Protein AF-A0A7S1SZE0-F1 (afdb_monomer)

Radius of gyration: 26.18 Å; Cα contacts (8 Å, |Δi|>4): 140; chains: 1; bounding box: 61×60×68 Å

Secondary structure (DSSP, 8-state):
-------------TT-SHHHHHHHHHHHHHHHHHHH-GGGGSPPPTTGGGT-SGGGTT-TT-HHHHHHHHHHHHHHHHHHTT--HHHHHHHHHHHHHHTSPPPPP-TTTTSSSS-------SHHHHTT--TT-----SSTT-EEEEEETTEEEEEESTT--STTTTS------------------------TTEEEEE---

pLDDT: mean 78.01, std 21.56, range [24.5, 97.19]

Organism: NCBI:txid63592

Mean predicted aligned error: 12.25 Å

InterPro domains:
  IPR039994 Histone lysine demethylase/ribosomal histidine hydroxylase NO66-like [PTHR13096] (2-174)

Solvent-accessible surface area (backbone atoms only — not comparable to full-atom values): 13089 Å² total; per-residue (Å²): 144,91,82,88,86,90,84,84,88,86,84,77,75,74,90,67,49,72,63,55,52,45,64,63,26,50,64,55,4,42,54,52,29,46,72,74,37,69,73,73,69,52,82,76,69,91,63,46,74,82,53,47,56,82,93,36,68,81,60,87,81,51,69,67,45,57,53,49,52,51,52,49,54,53,54,51,55,57,25,63,76,42,52,52,59,68,64,42,50,42,54,55,48,48,56,53,35,65,45,31,62,36,71,77,80,78,84,60,76,47,76,88,42,99,49,94,56,74,81,67,72,63,70,77,33,55,74,70,58,52,97,83,57,87,84,74,76,92,49,88,86,46,57,47,80,38,78,54,93,69,27,48,31,39,37,33,18,76,69,33,57,70,78,56,46,82,67,62,82,78,78,82,63,93,78,74,86,72,89,73,97,70,98,68,96,73,79,82,78,74,68,81,40,65,47,78,39,80,61,90,125

Nearest PDB structures (foldseek):
  4ccj-assembly1_D  TM=7.764E-01  e=1.918E-09  Homo sapiens
  4cck-assembly1_B  TM=7.141E-01  e=1.701E-09  Homo sapiens
  4ccj-assembly1_C  TM=7.491E-01  e=1.918E-09  Homo sapiens
  4cco-assembly1_B-2  TM=7.257E-01  e=2.751E-09  Homo sapiens
  4e4h-assembly1_C  TM=7.284E-01  e=2.439E-09  Homo sapiens

Foldseek 3Di:
DDDDDDDDDDDDCPCPDPVSLVVLFQVVLLVVLVVPPCLSVDDDDPCCVVQDDPVNPPVPPDVVNVVSVVSVVVSVVSSVVSGPNVQSVLVVLLVVFLQDAADDQDDPPVVPPVDPDGQDDDPVNVVVDDPPDDDDDPDPSQWDWHDDPQKTKIFGNNPHDPVSNPPPPPPPPVPDPPDDDDDDDDDDDDDPGMDIDGDPD

Sequence (201 aa):
PDTHSLHITLSTNQFNTWADLLEVALPRALDLAASDCCELRTAPPRDHFDYMGVVHSDAKDDPRRDAFHLRVVELCGLVMEYLPMDAVADQMAKRVISQRLPPPPLKGAASGSSSKTLPRSGTAAAEAVTDRSRVKLAYPSCARLCIEEENAVVYHMMDNPRLMHMEGEGDTSDDDADVDEAEGKGEAGESKGKIAFSLDV

Structure (mmCIF, N/CA/C/O backbone):
data_AF-A0A7S1SZE0-F1
#
_entry.id   AF-A0A7S1SZE0-F1
#
loop_
_atom_site.group_PDB
_atom_site.id
_atom_site.type_symbol
_atom_site.label_atom_id
_atom_site.label_alt_id
_atom_site.label_comp_id
_atom_site.label_asym_id
_atom_site.label_entity_id
_atom_site.label_seq_id
_atom_site.pdbx_PDB_ins_code
_atom_site.Cartn_x
_atom_site.Cartn_y
_atom_site.Cartn_z
_atom_site.occupancy
_atom_site.B_iso_or_equiv
_atom_site.auth_seq_id
_atom_site.auth_comp_id
_atom_site.auth_asym_id
_atom_site.auth_atom_id
_atom_site.pdbx_PDB_model_num
ATOM 1 N N . PRO A 1 1 ? 14.582 33.235 37.118 1.00 61.94 1 PRO A N 1
ATOM 2 C CA . PRO A 1 1 ? 15.051 31.845 36.934 1.00 61.94 1 PRO A CA 1
ATOM 3 C C . PRO A 1 1 ? 14.372 30.946 37.973 1.00 61.94 1 PRO A C 1
ATOM 5 O O . PRO A 1 1 ? 14.854 30.893 39.090 1.00 61.94 1 PRO A O 1
ATOM 8 N N . ASP A 1 2 ? 13.195 30.404 37.631 1.00 67.75 2 ASP A N 1
ATOM 9 C CA . ASP A 1 2 ? 12.473 29.340 38.366 1.00 67.75 2 ASP A CA 1
ATOM 10 C C . ASP A 1 2 ? 11.147 29.048 37.641 1.00 67.75 2 ASP A C 1
ATOM 12 O O . ASP A 1 2 ? 10.049 29.358 38.103 1.00 67.75 2 ASP A O 1
ATOM 16 N N . THR A 1 3 ? 11.214 28.542 36.409 1.00 75.12 3 THR A N 1
ATOM 17 C CA . THR A 1 3 ? 10.004 28.092 35.7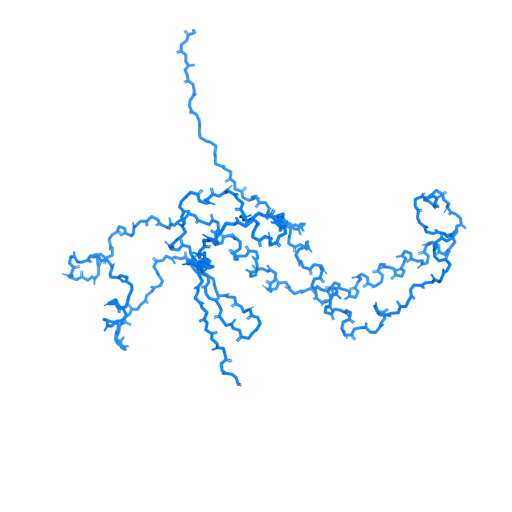04 1.00 75.12 3 THR A CA 1
ATOM 18 C C . THR A 1 3 ? 10.311 26.812 34.953 1.00 75.12 3 THR A C 1
ATOM 20 O O . THR A 1 3 ? 11.148 26.798 34.053 1.00 75.12 3 THR A O 1
ATOM 23 N N . HIS A 1 4 ? 9.637 25.735 35.346 1.00 86.00 4 HIS A N 1
ATOM 24 C CA . HIS A 1 4 ? 9.689 24.451 34.659 1.00 86.00 4 HIS A CA 1
ATOM 25 C C . HIS A 1 4 ? 8.493 24.333 33.714 1.00 86.00 4 HIS A C 1
ATOM 27 O O . HIS A 1 4 ? 7.395 24.793 34.027 1.00 86.00 4 HIS A O 1
ATOM 33 N N . SER A 1 5 ? 8.712 23.714 32.556 1.00 90.94 5 SER A N 1
ATOM 34 C CA . SER A 1 5 ? 7.668 23.393 31.585 1.00 90.94 5 SER A CA 1
ATOM 35 C C . SER A 1 5 ? 7.527 21.877 31.489 1.00 90.94 5 SER A C 1
ATOM 37 O O . SER A 1 5 ? 8.525 21.172 31.349 1.00 90.94 5 SER A O 1
ATOM 39 N N . LEU A 1 6 ? 6.289 21.392 31.567 1.00 94.31 6 LEU A N 1
ATOM 40 C CA . LEU A 1 6 ? 5.913 20.006 31.310 1.00 94.31 6 LEU A CA 1
ATOM 41 C C . LEU A 1 6 ? 4.947 20.001 30.125 1.00 94.31 6 LEU A C 1
ATOM 43 O O . LEU A 1 6 ? 3.903 20.649 30.179 1.00 94.31 6 LEU A O 1
ATOM 47 N N . HIS A 1 7 ? 5.292 19.273 29.068 1.00 94.12 7 HIS A N 1
ATOM 48 C CA . HIS A 1 7 ? 4.449 19.097 27.891 1.00 94.12 7 HIS A CA 1
ATOM 49 C C . HIS A 1 7 ? 4.332 17.613 27.545 1.00 94.12 7 HIS A C 1
ATOM 51 O O . HIS A 1 7 ? 5.222 16.820 27.844 1.00 94.12 7 HIS A O 1
ATOM 57 N N . ILE A 1 8 ? 3.211 17.251 26.924 1.00 95.12 8 ILE A N 1
ATOM 58 C CA . ILE A 1 8 ? 2.950 15.917 26.385 1.00 95.12 8 ILE A CA 1
ATOM 59 C C . ILE A 1 8 ? 2.754 16.089 24.883 1.00 95.12 8 ILE A C 1
ATOM 61 O O . ILE A 1 8 ? 1.909 16.879 24.461 1.00 95.12 8 ILE A O 1
ATOM 65 N N . THR A 1 9 ? 3.522 15.348 24.089 1.00 93.62 9 THR A N 1
ATOM 66 C CA . THR A 1 9 ? 3.367 15.313 22.633 1.00 93.62 9 THR A CA 1
ATOM 67 C C . THR A 1 9 ? 2.535 14.101 22.256 1.00 93.62 9 THR A C 1
ATOM 69 O O . THR A 1 9 ? 2.869 12.977 22.619 1.00 93.62 9 THR A O 1
ATOM 72 N N . LEU A 1 10 ? 1.454 14.335 21.518 1.00 92.12 10 LEU A N 1
ATOM 73 C CA . LEU A 1 10 ? 0.635 13.283 20.930 1.00 92.12 10 LEU A CA 1
ATOM 74 C C . LEU A 1 10 ? 0.920 13.244 19.431 1.00 92.12 10 LEU A C 1
ATOM 76 O O . LEU A 1 10 ? 0.638 14.209 18.722 1.00 92.12 10 LEU A O 1
ATOM 80 N N . SER A 1 11 ? 1.491 12.142 18.960 1.00 89.81 11 SER A N 1
ATOM 81 C CA . SER A 1 11 ? 1.746 11.881 17.545 1.00 89.81 11 SER A CA 1
ATOM 82 C C . SER A 1 11 ? 0.721 10.891 16.988 1.00 89.81 11 SER A C 1
ATOM 84 O O . SER A 1 11 ? 0.179 10.044 17.698 1.00 89.81 11 SER A O 1
ATOM 86 N N . THR A 1 12 ? 0.414 11.019 15.700 1.00 91.06 12 THR A N 1
ATOM 87 C CA . THR A 1 12 ? -0.503 10.128 14.982 1.00 91.06 12 THR A CA 1
ATOM 88 C C . THR A 1 12 ? -0.129 10.081 13.501 1.00 91.06 12 THR A C 1
ATOM 90 O O . THR A 1 12 ? 0.751 10.823 13.065 1.00 91.06 12 THR A O 1
ATOM 93 N N . ASN A 1 13 ? -0.811 9.228 12.733 1.00 88.62 13 ASN A N 1
ATOM 94 C CA . ASN A 1 13 ? -0.649 9.091 11.285 1.00 88.62 13 ASN A CA 1
ATOM 95 C C . ASN A 1 13 ? 0.754 8.638 10.834 1.00 88.62 13 ASN A C 1
ATOM 97 O O . ASN A 1 13 ? 1.224 9.025 9.765 1.00 88.62 13 ASN A O 1
ATOM 101 N N . GLN A 1 14 ? 1.429 7.831 11.655 1.00 87.06 14 GLN A N 1
ATOM 102 C CA . GLN A 1 14 ? 2.677 7.175 11.268 1.00 87.06 14 GLN A CA 1
ATOM 103 C C . GLN A 1 14 ? 2.383 6.086 10.223 1.00 87.06 14 GLN A C 1
ATOM 105 O O . GLN A 1 14 ? 1.417 5.346 10.396 1.00 87.06 14 GLN A O 1
ATOM 110 N N . PHE A 1 15 ? 3.199 6.001 9.164 1.00 87.44 15 PHE A N 1
ATOM 111 C CA . PHE A 1 15 ? 3.064 5.011 8.078 1.00 87.44 15 PHE A CA 1
ATOM 112 C C . PHE A 1 15 ? 1.651 4.942 7.465 1.00 87.44 15 PHE A C 1
ATOM 114 O O . PHE A 1 15 ? 1.113 3.867 7.213 1.00 87.44 15 PHE A O 1
ATOM 121 N N . ASN A 1 16 ? 1.011 6.103 7.289 1.00 92.00 16 ASN A N 1
ATOM 122 C CA . ASN A 1 16 ? -0.327 6.218 6.707 1.00 92.00 16 ASN A CA 1
ATOM 123 C C . ASN A 1 16 ? -0.366 7.315 5.632 1.00 92.00 16 ASN A C 1
ATOM 125 O O . ASN A 1 16 ? -1.099 8.305 5.731 1.00 92.00 16 ASN A O 1
ATOM 129 N N . THR A 1 17 ? 0.499 7.168 4.633 1.00 95.25 17 THR A N 1
ATOM 130 C CA . THR A 1 17 ? 0.587 8.012 3.439 1.00 95.25 17 THR A CA 1
ATOM 131 C C . THR A 1 17 ? 0.100 7.261 2.197 1.00 95.25 17 THR A C 1
ATOM 133 O O . THR A 1 17 ? -0.068 6.043 2.203 1.00 95.25 17 THR A O 1
ATOM 136 N N . TRP A 1 18 ? -0.100 7.984 1.091 1.00 95.62 18 TRP A N 1
ATOM 137 C CA . TRP A 1 18 ? -0.377 7.359 -0.208 1.00 95.62 18 TRP A CA 1
ATOM 138 C C . TRP A 1 18 ? 0.753 6.435 -0.673 1.00 95.62 18 TRP A C 1
ATOM 140 O O . TRP A 1 18 ? 0.476 5.450 -1.347 1.00 95.62 18 TRP A O 1
ATOM 150 N N . ALA A 1 19 ? 2.003 6.742 -0.311 1.00 96.06 19 ALA A N 1
ATOM 151 C CA . ALA A 1 19 ? 3.142 5.894 -0.637 1.00 96.06 19 ALA A CA 1
ATOM 152 C C . ALA A 1 19 ? 3.058 4.558 0.110 1.00 96.06 19 ALA A C 1
ATOM 154 O O . ALA A 1 19 ? 3.138 3.528 -0.544 1.00 96.06 19 ALA A O 1
ATOM 155 N N . ASP A 1 20 ? 2.778 4.577 1.421 1.00 94.12 20 ASP A N 1
ATOM 156 C CA . ASP A 1 20 ? 2.611 3.350 2.224 1.00 94.12 20 ASP A CA 1
ATOM 157 C C . ASP A 1 20 ? 1.489 2.463 1.655 1.00 94.12 20 ASP A C 1
ATOM 159 O O . ASP A 1 20 ? 1.611 1.244 1.569 1.00 94.12 20 ASP A O 1
ATOM 163 N N . LEU A 1 21 ? 0.388 3.082 1.215 1.00 94.94 21 LEU A N 1
ATOM 164 C CA . LEU A 1 21 ? -0.724 2.359 0.602 1.00 94.94 21 LEU A CA 1
ATOM 165 C C . LEU A 1 21 ? -0.312 1.711 -0.729 1.00 94.94 21 LEU A C 1
ATOM 167 O O . LEU A 1 21 ? -0.605 0.538 -0.966 1.00 94.94 21 LEU A O 1
ATOM 171 N N . LEU A 1 22 ? 0.350 2.466 -1.609 1.00 96.06 22 LEU A N 1
ATOM 172 C CA . LEU A 1 22 ? 0.780 1.966 -2.917 1.00 96.06 22 LEU A CA 1
ATOM 173 C C . LEU A 1 22 ? 1.902 0.930 -2.806 1.00 96.06 22 LEU A C 1
ATOM 175 O O . LEU A 1 22 ? 1.953 0.021 -3.628 1.00 96.06 22 LEU A O 1
ATOM 179 N N . GLU A 1 23 ? 2.755 1.022 -1.790 1.00 95.75 23 GLU A N 1
ATOM 180 C CA . GLU A 1 23 ? 3.804 0.041 -1.503 1.00 95.75 23 GLU A CA 1
ATOM 181 C C . GLU A 1 23 ? 3.216 -1.347 -1.219 1.00 95.75 23 GLU A C 1
ATOM 183 O O . GLU A 1 23 ? 3.736 -2.347 -1.708 1.00 95.75 23 GLU A O 1
ATOM 188 N N . VAL A 1 24 ? 2.070 -1.411 -0.532 1.00 94.25 24 VAL A N 1
ATOM 189 C CA . VAL A 1 24 ? 1.326 -2.665 -0.326 1.00 94.25 24 VAL A CA 1
ATOM 190 C C . VAL A 1 24 ? 0.569 -3.089 -1.592 1.00 94.25 24 VAL A C 1
ATOM 192 O O . VAL A 1 24 ? 0.459 -4.278 -1.891 1.00 94.25 24 VAL A O 1
ATOM 195 N N . ALA A 1 25 ? 0.032 -2.133 -2.354 1.00 96.31 25 ALA A N 1
ATOM 196 C CA . ALA A 1 25 ? -0.832 -2.426 -3.496 1.00 96.31 25 ALA A CA 1
ATOM 197 C C . ALA A 1 25 ? -0.080 -2.910 -4.745 1.00 96.31 25 ALA A C 1
ATOM 199 O O . ALA A 1 25 ? -0.543 -3.830 -5.421 1.00 96.31 25 ALA A O 1
ATOM 200 N N . LEU A 1 26 ? 1.057 -2.287 -5.070 1.00 96.69 26 LEU A N 1
ATOM 201 C CA . LEU A 1 26 ? 1.762 -2.482 -6.340 1.00 96.69 26 LEU A CA 1
ATOM 202 C C . LEU A 1 26 ? 2.294 -3.909 -6.548 1.00 96.69 26 LEU A C 1
ATOM 204 O O . LEU A 1 26 ? 2.077 -4.433 -7.642 1.00 96.69 26 LEU A O 1
ATOM 208 N N . PRO A 1 27 ? 2.927 -4.577 -5.560 1.00 95.50 27 PRO A N 1
ATOM 209 C CA . PRO A 1 27 ? 3.389 -5.953 -5.741 1.00 95.50 27 PRO A CA 1
ATOM 210 C C . PRO A 1 27 ? 2.229 -6.895 -6.060 1.00 95.50 27 PRO A C 1
ATOM 212 O O . PRO A 1 27 ? 2.290 -7.670 -7.011 1.00 95.50 27 PRO A O 1
ATOM 215 N N . ARG A 1 28 ? 1.114 -6.758 -5.328 1.00 94.62 28 ARG A N 1
ATOM 216 C CA . ARG A 1 28 ? -0.058 -7.604 -5.553 1.00 94.62 28 ARG A CA 1
ATOM 217 C C . ARG A 1 28 ? -0.731 -7.316 -6.893 1.00 94.62 28 ARG A C 1
ATOM 219 O O . ARG A 1 28 ? -1.165 -8.249 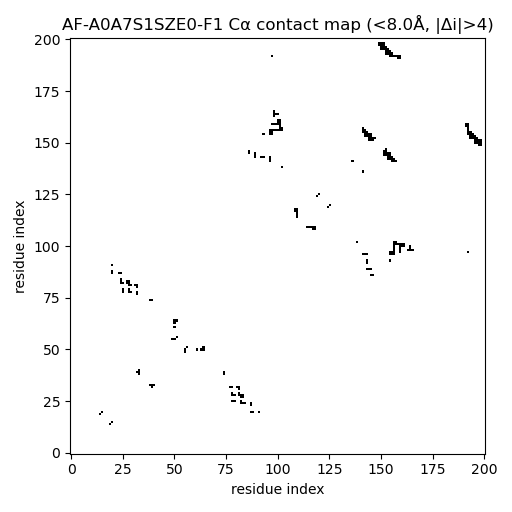-7.562 1.00 94.62 28 ARG A O 1
ATOM 226 N N . ALA A 1 29 ? -0.818 -6.048 -7.285 1.00 97.00 29 ALA A N 1
ATOM 227 C CA . ALA A 1 29 ? -1.346 -5.663 -8.589 1.00 97.00 29 ALA A CA 1
ATOM 228 C C . ALA A 1 29 ? -0.493 -6.229 -9.731 1.00 97.00 29 ALA A C 1
ATOM 230 O O . ALA A 1 29 ? -1.043 -6.689 -10.727 1.00 97.00 29 ALA A O 1
ATOM 231 N N . LEU A 1 30 ? 0.835 -6.248 -9.572 1.00 97.12 30 LEU A N 1
ATOM 232 C CA . LEU A 1 30 ? 1.745 -6.839 -10.548 1.00 97.12 30 LEU A CA 1
ATOM 233 C C . LEU A 1 30 ? 1.514 -8.347 -10.693 1.00 97.12 30 LEU A C 1
ATOM 235 O O . LEU A 1 30 ? 1.436 -8.821 -11.822 1.00 97.12 30 LEU A O 1
ATOM 239 N N . ASP A 1 31 ? 1.349 -9.081 -9.589 1.00 95.50 31 ASP A N 1
ATOM 240 C CA . ASP A 1 31 ? 1.055 -10.522 -9.628 1.00 95.50 31 ASP A CA 1
ATOM 241 C C . ASP A 1 31 ? -0.254 -10.822 -10.372 1.00 95.50 31 ASP A C 1
ATOM 243 O O . ASP A 1 31 ? -0.296 -11.706 -11.230 1.00 95.50 31 ASP A O 1
ATOM 247 N N . LEU A 1 32 ? -1.315 -10.068 -10.063 1.00 95.31 32 LEU A N 1
ATOM 248 C CA . LEU A 1 32 ? -2.628 -10.204 -10.704 1.00 95.31 32 LEU A CA 1
ATOM 249 C C . LEU A 1 32 ? -2.566 -9.836 -12.193 1.00 95.31 32 LEU A C 1
ATOM 251 O O . LEU A 1 32 ? -3.045 -10.569 -13.054 1.00 95.31 32 LEU A O 1
ATOM 255 N N . ALA A 1 33 ? -1.914 -8.725 -12.527 1.00 96.50 33 ALA A N 1
ATOM 256 C CA . ALA A 1 33 ? -1.759 -8.319 -13.915 1.00 96.50 33 ALA A CA 1
ATOM 257 C C . ALA A 1 33 ? -0.906 -9.335 -14.693 1.00 96.50 33 ALA A C 1
ATOM 259 O O . ALA A 1 33 ? -1.201 -9.640 -15.846 1.00 96.50 33 ALA A O 1
ATOM 260 N N . ALA A 1 34 ? 0.132 -9.904 -14.078 1.00 96.00 34 ALA A N 1
ATOM 261 C CA . ALA A 1 34 ? 0.987 -10.900 -14.709 1.00 96.00 34 ALA A CA 1
ATOM 262 C C . ALA A 1 34 ? 0.307 -12.265 -14.881 1.00 96.00 34 ALA A C 1
ATOM 264 O O . ALA A 1 34 ? 0.724 -13.006 -15.775 1.00 96.00 34 ALA A O 1
ATOM 265 N N . SER A 1 35 ? -0.719 -12.621 -14.093 1.00 95.62 35 SER A N 1
ATOM 266 C CA . SER A 1 35 ? -1.524 -13.829 -14.336 1.00 95.62 35 SER A CA 1
ATOM 267 C C . SER A 1 35 ? -2.439 -13.666 -15.548 1.00 95.62 35 SER A C 1
ATOM 269 O O . SER A 1 35 ? -2.557 -14.589 -16.362 1.00 95.62 35 SER A O 1
ATOM 271 N N . ASP A 1 36 ? -2.982 -12.468 -15.744 1.00 94.62 36 ASP A N 1
ATOM 272 C CA . ASP A 1 36 ? -4.062 -12.239 -16.705 1.00 94.62 36 ASP A CA 1
ATOM 273 C C . ASP A 1 36 ? -3.544 -11.682 -18.045 1.00 94.62 36 ASP A C 1
ATOM 275 O O . ASP A 1 36 ? -3.960 -12.123 -19.120 1.00 94.62 36 ASP A O 1
ATOM 279 N N . CYS A 1 37 ? -2.551 -10.791 -18.013 1.00 94.25 37 CYS A N 1
ATOM 280 C CA . CYS A 1 37 ? -1.986 -10.132 -19.190 1.00 94.25 37 CYS A CA 1
ATOM 281 C C . CYS A 1 37 ? -0.712 -10.837 -19.678 1.00 94.25 37 CYS A C 1
ATOM 283 O O . CYS A 1 37 ? 0.351 -10.776 -19.057 1.00 94.25 37 CYS A O 1
ATOM 285 N N . CYS A 1 38 ? -0.774 -11.455 -20.862 1.00 93.81 38 CYS A N 1
ATOM 286 C CA . CYS A 1 38 ? 0.382 -12.134 -21.456 1.00 93.81 38 CYS A CA 1
ATOM 287 C C . CYS A 1 38 ? 1.558 -11.194 -21.774 1.00 93.81 38 CYS A C 1
ATOM 289 O O . CYS A 1 38 ? 2.702 -11.643 -21.749 1.00 93.81 38 CYS A O 1
ATOM 291 N N . GLU A 1 39 ? 1.298 -9.908 -22.030 1.00 93.25 39 GLU A N 1
ATOM 292 C CA . GLU A 1 39 ? 2.331 -8.912 -22.334 1.00 93.25 39 GLU A CA 1
ATOM 293 C C . GLU A 1 39 ? 3.355 -8.757 -21.203 1.00 93.25 39 GLU A C 1
ATOM 295 O O . GLU A 1 39 ? 4.552 -8.666 -21.478 1.00 93.25 39 GLU A O 1
ATOM 300 N N . LEU A 1 40 ? 2.912 -8.820 -19.943 1.00 94.75 40 LEU A N 1
ATOM 301 C CA . LEU A 1 40 ? 3.780 -8.736 -18.761 1.00 94.75 40 LEU A CA 1
ATOM 302 C C . LEU A 1 40 ? 4.679 -9.970 -18.586 1.00 94.75 40 LEU A C 1
ATOM 304 O O . LEU A 1 40 ? 5.662 -9.916 -17.855 1.00 94.75 40 LEU A O 1
ATOM 308 N N . ARG A 1 41 ? 4.379 -11.075 -19.281 1.00 94.75 41 ARG A N 1
ATOM 309 C CA . ARG A 1 41 ? 5.194 -12.303 -19.285 1.00 94.75 41 ARG A CA 1
ATOM 310 C C . ARG A 1 41 ? 6.159 -12.381 -20.469 1.00 94.75 41 ARG A C 1
ATOM 312 O O . ARG A 1 41 ? 6.862 -13.380 -20.626 1.00 94.75 41 ARG A O 1
ATOM 319 N N . THR A 1 42 ? 6.176 -11.369 -21.336 1.00 94.88 42 THR A N 1
ATOM 320 C CA . THR A 1 42 ? 7.112 -11.320 -22.462 1.00 94.88 42 THR A CA 1
ATOM 321 C C . THR A 1 42 ? 8.505 -10.905 -21.996 1.00 94.88 42 THR A C 1
ATOM 323 O O . THR A 1 42 ? 8.662 -10.126 -21.059 1.00 94.88 42 THR A O 1
ATOM 326 N N . ALA A 1 43 ? 9.538 -11.448 -22.641 1.00 95.38 43 ALA A N 1
ATOM 327 C CA . ALA A 1 43 ? 10.912 -11.093 -22.311 1.00 95.38 43 ALA A CA 1
ATOM 328 C C . ALA A 1 43 ? 11.236 -9.664 -22.789 1.00 95.38 43 ALA A C 1
ATOM 330 O O . ALA A 1 43 ? 10.831 -9.292 -23.896 1.00 95.38 43 ALA A O 1
ATOM 331 N N . PRO A 1 44 ? 12.021 -8.887 -22.021 1.00 95.81 44 PRO A N 1
ATOM 332 C CA . PRO A 1 44 ? 12.560 -7.623 -22.508 1.00 95.81 44 PRO A CA 1
ATOM 333 C C . PRO A 1 44 ? 13.524 -7.849 -23.694 1.00 95.81 44 PRO A C 1
ATOM 335 O O . PRO A 1 44 ? 13.996 -8.975 -23.909 1.00 95.81 44 PRO A O 1
ATOM 338 N N . PRO A 1 45 ? 13.861 -6.796 -24.465 1.00 95.88 45 PRO A N 1
ATOM 339 C CA . PRO A 1 45 ? 14.862 -6.879 -25.529 1.00 95.88 45 PRO A CA 1
ATOM 340 C C . PRO A 1 45 ? 16.185 -7.460 -25.022 1.00 95.88 45 PRO A C 1
ATOM 342 O O . PRO A 1 45 ? 16.647 -7.124 -23.935 1.00 95.88 45 PRO A O 1
ATOM 345 N N . ARG A 1 46 ? 16.818 -8.349 -25.790 1.00 96.31 46 ARG A N 1
ATOM 346 C CA . ARG A 1 46 ? 18.019 -9.074 -25.327 1.00 96.31 46 ARG A CA 1
ATOM 347 C C . ARG A 1 46 ? 19.234 -8.168 -25.129 1.00 96.31 46 ARG A C 1
ATOM 349 O O . ARG A 1 46 ? 20.072 -8.462 -24.288 1.00 96.31 46 ARG A O 1
ATOM 356 N N . ASP A 1 47 ? 19.305 -7.092 -25.898 1.00 96.06 47 ASP A N 1
ATOM 357 C CA . ASP A 1 47 ? 20.370 -6.092 -25.909 1.00 96.06 47 ASP A CA 1
ATOM 358 C C . ASP A 1 47 ? 20.080 -4.909 -24.974 1.00 96.06 47 ASP A C 1
ATOM 360 O O . ASP A 1 47 ? 20.789 -3.910 -25.021 1.00 96.06 47 ASP A O 1
ATOM 364 N N . HIS A 1 48 ? 19.057 -4.986 -24.108 1.00 95.25 48 HIS A N 1
ATOM 365 C CA . HIS A 1 48 ? 18.689 -3.850 -23.255 1.00 95.25 48 HIS A CA 1
ATOM 366 C C . HIS A 1 48 ? 19.822 -3.383 -22.334 1.00 95.25 48 HIS A C 1
ATOM 368 O O . HIS A 1 48 ? 19.877 -2.205 -22.001 1.00 95.25 48 HIS A O 1
ATOM 374 N N . PHE A 1 49 ? 20.767 -4.254 -21.978 1.00 95.19 49 PHE A N 1
ATOM 375 C CA . PHE A 1 49 ? 21.954 -3.877 -21.206 1.00 95.19 49 PHE A CA 1
ATOM 376 C C . PHE A 1 49 ? 22.943 -2.979 -21.966 1.00 95.19 49 PHE A C 1
ATOM 378 O O . PHE A 1 49 ? 23.746 -2.313 -21.323 1.00 95.19 49 PHE A O 1
ATOM 385 N N . ASP A 1 50 ? 22.872 -2.918 -23.299 1.00 94.88 50 ASP A N 1
ATOM 386 C CA . ASP A 1 50 ? 23.768 -2.093 -24.121 1.00 94.88 50 ASP A CA 1
ATOM 387 C C . ASP A 1 50 ? 23.339 -0.614 -24.159 1.00 94.88 50 ASP A C 1
ATOM 389 O O . ASP A 1 50 ? 24.091 0.242 -24.629 1.00 94.88 50 ASP A O 1
ATOM 393 N N . TYR A 1 51 ? 22.112 -0.310 -23.717 1.00 93.94 51 TYR A N 1
ATOM 394 C CA . TYR A 1 51 ? 21.534 1.041 -23.754 1.00 93.94 51 TYR A CA 1
ATOM 395 C C . TYR A 1 51 ? 20.731 1.429 -22.495 1.00 93.94 51 TYR A C 1
ATOM 397 O O . TYR A 1 51 ? 20.303 2.578 -22.360 1.00 93.94 51 TYR A O 1
ATOM 405 N N . MET A 1 52 ? 20.531 0.508 -21.548 1.00 94.31 52 MET A N 1
ATOM 406 C CA . MET A 1 52 ? 19.921 0.758 -20.238 1.00 94.31 52 MET A CA 1
ATOM 407 C C . MET A 1 52 ? 20.942 0.576 -19.114 1.00 94.31 52 MET A C 1
ATOM 409 O O . MET A 1 52 ? 21.859 -0.230 -19.202 1.00 94.31 52 MET A O 1
ATOM 413 N N . GLY A 1 53 ? 20.741 1.298 -18.011 1.00 93.69 53 GLY A N 1
ATOM 414 C CA . GLY A 1 53 ? 21.613 1.263 -16.835 1.00 93.69 53 GLY A CA 1
ATOM 415 C C . GLY A 1 53 ? 22.271 2.613 -16.564 1.00 93.69 53 GLY A C 1
ATOM 416 O O . GLY A 1 53 ? 22.252 3.508 -17.408 1.00 93.69 53 GLY A O 1
ATOM 417 N N . VAL A 1 54 ? 22.844 2.769 -15.366 1.00 94.12 54 VAL A N 1
ATOM 418 C CA . VAL A 1 54 ? 23.438 4.045 -14.916 1.00 94.12 54 VAL A CA 1
ATOM 419 C C . VAL A 1 54 ? 24.583 4.487 -15.833 1.00 94.12 54 VAL A C 1
ATOM 421 O O . VAL A 1 54 ? 24.716 5.671 -16.107 1.00 94.12 54 VAL A O 1
ATOM 424 N N . VAL A 1 55 ? 25.350 3.545 -16.392 1.00 93.62 55 VAL A N 1
ATOM 425 C CA . VAL A 1 55 ? 26.437 3.828 -17.354 1.00 93.62 55 VAL A CA 1
ATOM 426 C C . VAL A 1 55 ? 25.930 4.528 -18.624 1.00 93.62 55 VAL A C 1
ATOM 428 O O . VAL A 1 55 ? 26.661 5.304 -19.233 1.00 93.62 55 VAL A O 1
ATOM 431 N N . HIS A 1 56 ? 24.669 4.300 -18.998 1.00 90.69 56 HIS A N 1
ATOM 432 C CA . HIS A 1 56 ? 24.032 4.866 -20.187 1.00 90.69 56 HIS A CA 1
ATOM 433 C C . HIS A 1 56 ? 23.061 6.015 -19.850 1.00 90.69 56 HIS A C 1
ATOM 435 O O . HIS A 1 56 ? 22.291 6.432 -20.714 1.00 90.69 56 HIS A O 1
ATOM 441 N N . SER A 1 57 ? 23.061 6.548 -18.615 1.00 88.25 57 SER A N 1
ATOM 442 C CA . SER A 1 57 ? 22.097 7.584 -18.195 1.00 88.25 57 SER A CA 1
ATOM 443 C C . SER A 1 57 ? 22.201 8.873 -19.006 1.00 88.25 57 SER A C 1
ATOM 445 O O . SER A 1 57 ? 21.182 9.512 -19.265 1.00 88.25 57 SER A O 1
ATOM 447 N N . ASP A 1 58 ? 23.418 9.219 -19.424 1.00 86.75 58 ASP A N 1
ATOM 448 C CA . ASP A 1 58 ? 23.735 10.476 -20.105 1.00 86.75 58 ASP A CA 1
ATOM 449 C C . ASP A 1 58 ? 23.753 10.331 -21.635 1.00 86.75 58 ASP A C 1
ATOM 451 O O . ASP A 1 58 ? 23.971 11.310 -22.353 1.00 86.75 58 ASP A O 1
ATOM 455 N N . ALA A 1 59 ? 23.510 9.119 -22.148 1.00 79.69 59 ALA A N 1
ATOM 456 C CA . ALA A 1 59 ? 23.402 8.848 -23.575 1.00 79.69 59 ALA A CA 1
ATOM 457 C C . ALA A 1 59 ? 22.068 9.405 -24.103 1.00 79.69 59 ALA A C 1
ATOM 459 O O . ALA A 1 59 ? 21.049 8.720 -24.120 1.00 79.69 59 ALA A O 1
ATOM 460 N N . LYS A 1 60 ? 22.077 10.683 -24.500 1.00 71.19 60 LYS A N 1
ATOM 461 C CA . LYS A 1 60 ? 20.886 11.434 -24.942 1.00 71.19 60 LYS A CA 1
ATOM 462 C C . LYS A 1 60 ? 20.369 11.059 -26.335 1.00 71.19 60 LYS A C 1
ATOM 464 O O . LYS A 1 60 ? 19.301 11.527 -26.710 1.00 71.19 60 LYS A O 1
ATOM 469 N N . ASP A 1 61 ? 21.099 10.223 -27.072 1.00 78.31 61 ASP A N 1
ATOM 470 C CA . ASP A 1 61 ? 20.880 10.025 -28.510 1.00 78.31 61 ASP A CA 1
ATOM 471 C C . ASP A 1 61 ? 20.503 8.580 -28.900 1.00 78.31 61 ASP A C 1
ATOM 473 O O . ASP A 1 61 ? 20.483 8.265 -30.090 1.00 78.31 61 ASP A O 1
ATOM 477 N N . ASP A 1 62 ? 20.208 7.682 -27.945 1.00 87.81 62 ASP A N 1
ATOM 478 C CA . ASP A 1 62 ? 19.771 6.312 -28.272 1.00 87.81 62 ASP A CA 1
ATOM 479 C C . ASP A 1 62 ? 18.231 6.184 -28.273 1.00 87.81 62 ASP A C 1
ATOM 481 O O . ASP A 1 62 ? 17.622 6.095 -27.201 1.00 87.81 62 ASP A O 1
ATOM 485 N N . PRO A 1 63 ? 17.572 6.098 -29.447 1.00 92.12 63 PRO A N 1
ATOM 486 C CA . PRO A 1 63 ? 16.115 5.977 -29.527 1.00 92.12 63 PRO A CA 1
ATOM 487 C C . PRO A 1 63 ? 15.578 4.675 -28.907 1.00 92.12 63 PRO A C 1
ATOM 489 O O . PRO A 1 63 ? 14.400 4.608 -28.549 1.00 92.12 63 PRO A O 1
ATOM 492 N N . ARG A 1 64 ? 16.413 3.634 -28.746 1.00 94.19 64 ARG A N 1
ATOM 493 C CA . ARG A 1 64 ? 16.013 2.382 -28.079 1.00 94.19 64 ARG A CA 1
ATOM 494 C C . ARG A 1 64 ? 15.733 2.607 -26.598 1.00 94.19 64 ARG A C 1
ATOM 496 O O . ARG A 1 64 ? 14.865 1.939 -26.037 1.00 94.19 64 ARG A O 1
ATOM 503 N N . ARG A 1 65 ? 16.429 3.561 -25.971 1.00 93.81 65 ARG A N 1
ATOM 504 C CA . ARG A 1 65 ? 16.233 3.913 -24.563 1.00 93.81 65 ARG A CA 1
ATOM 505 C C . ARG A 1 65 ? 14.870 4.556 -24.336 1.00 93.81 65 ARG A C 1
ATOM 507 O O . ARG A 1 65 ? 14.149 4.144 -23.429 1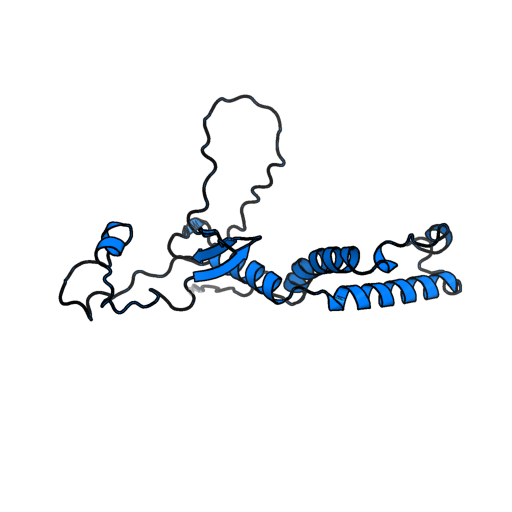.00 93.81 65 ARG A O 1
ATOM 514 N N . ASP A 1 66 ? 14.502 5.509 -25.185 1.00 92.94 66 ASP A N 1
ATOM 515 C CA . ASP A 1 66 ? 13.197 6.169 -25.119 1.00 92.94 66 ASP A CA 1
ATOM 516 C C . ASP A 1 66 ? 12.059 5.180 -25.395 1.00 92.94 66 ASP A C 1
ATOM 518 O O . ASP A 1 66 ? 11.077 5.142 -24.655 1.00 92.94 66 ASP A O 1
ATOM 522 N N . ALA A 1 67 ? 12.220 4.314 -26.403 1.00 94.81 67 ALA A N 1
ATOM 523 C CA . ALA A 1 67 ? 11.252 3.261 -26.704 1.00 94.81 67 ALA A CA 1
ATOM 524 C C . ALA A 1 67 ? 11.087 2.267 -25.540 1.00 94.81 67 ALA A C 1
ATOM 526 O O . ALA A 1 67 ? 9.970 1.849 -25.236 1.00 94.81 67 ALA A O 1
ATOM 527 N N . PHE A 1 68 ? 12.180 1.911 -24.859 1.00 95.62 68 PHE A N 1
ATOM 528 C CA . PHE A 1 68 ? 12.132 1.046 -23.682 1.00 95.62 68 PHE A CA 1
ATOM 529 C C . PHE A 1 68 ? 11.376 1.708 -22.526 1.00 95.62 68 PHE A C 1
ATOM 531 O O . PHE A 1 68 ? 10.508 1.075 -21.930 1.00 95.62 68 PHE A O 1
ATOM 538 N N . HIS A 1 69 ? 11.651 2.983 -22.228 1.00 94.38 69 HIS A N 1
ATOM 539 C CA . HIS A 1 69 ? 10.914 3.730 -21.199 1.00 94.38 69 HIS A CA 1
ATOM 540 C C . HIS A 1 69 ? 9.427 3.833 -21.510 1.00 94.38 69 HIS A C 1
ATOM 542 O O . HIS A 1 69 ? 8.608 3.583 -20.629 1.00 94.38 69 HIS A O 1
ATOM 548 N N . LEU A 1 70 ? 9.076 4.151 -22.759 1.00 96.06 70 LEU A N 1
ATOM 549 C CA . LEU A 1 70 ? 7.682 4.204 -23.190 1.00 96.06 70 LEU A CA 1
ATOM 550 C C . LEU A 1 70 ? 6.995 2.854 -22.963 1.00 96.06 70 LEU A C 1
ATOM 552 O O . LEU A 1 70 ? 5.920 2.808 -22.368 1.00 96.06 70 LEU A O 1
ATOM 556 N N . ARG A 1 71 ? 7.658 1.754 -23.341 1.00 96.62 71 ARG A N 1
ATOM 557 C CA . ARG A 1 71 ? 7.121 0.410 -23.134 1.00 96.62 71 ARG A CA 1
ATOM 558 C C . ARG A 1 71 ? 6.935 0.072 -21.654 1.00 96.62 71 ARG A C 1
ATOM 560 O O . ARG A 1 71 ? 5.933 -0.535 -21.296 1.00 96.62 71 ARG A O 1
ATOM 567 N N . VAL A 1 72 ? 7.862 0.474 -20.783 1.00 96.44 72 VAL A N 1
ATOM 568 C CA . VAL A 1 72 ? 7.712 0.300 -19.327 1.00 96.44 72 VAL A CA 1
ATOM 569 C C . VAL A 1 72 ? 6.512 1.090 -18.805 1.00 96.44 72 VAL A C 1
ATOM 571 O O . VAL A 1 72 ? 5.729 0.545 -18.036 1.00 96.44 72 VAL A O 1
ATOM 574 N N . VAL A 1 73 ? 6.324 2.339 -19.239 1.00 97.19 73 VAL A N 1
ATOM 575 C CA . VAL A 1 73 ? 5.174 3.164 -18.829 1.00 97.19 73 VAL A CA 1
ATOM 576 C C . VAL A 1 73 ? 3.848 2.537 -19.268 1.00 97.19 73 VAL A C 1
ATOM 578 O O . VAL A 1 73 ? 2.913 2.497 -18.472 1.00 97.19 73 VAL A O 1
ATOM 581 N N . GLU A 1 74 ? 3.766 2.006 -20.491 1.00 96.19 74 GLU A N 1
ATOM 582 C CA . GLU A 1 74 ? 2.587 1.274 -20.976 1.00 96.19 74 GLU A CA 1
ATOM 583 C C . GLU A 1 74 ? 2.270 0.056 -20.099 1.00 96.19 74 GLU A C 1
ATOM 585 O O . GLU A 1 74 ? 1.135 -0.111 -19.655 1.00 96.19 74 GLU A O 1
ATOM 590 N N . LEU A 1 75 ? 3.281 -0.770 -19.804 1.00 96.69 75 LEU A N 1
ATOM 591 C CA . LEU A 1 75 ? 3.126 -1.952 -18.954 1.00 96.69 75 LEU A CA 1
ATOM 592 C C . LEU A 1 75 ? 2.731 -1.577 -17.519 1.00 96.69 75 LEU A C 1
ATOM 594 O O . LEU A 1 75 ? 1.859 -2.220 -16.940 1.00 96.69 75 LEU A O 1
ATOM 598 N N . CYS A 1 76 ? 3.312 -0.514 -16.957 1.00 96.25 76 CYS A N 1
ATOM 599 C CA . CYS A 1 76 ? 2.888 0.029 -15.667 1.00 96.25 76 CYS A CA 1
ATOM 600 C C . CYS A 1 76 ? 1.426 0.487 -15.706 1.00 96.25 76 CYS A C 1
ATOM 602 O O . CYS A 1 76 ? 0.697 0.255 -14.748 1.00 96.25 76 CYS A O 1
ATOM 604 N N . GLY A 1 77 ? 0.979 1.091 -16.812 1.00 95.94 77 GLY A N 1
ATOM 605 C CA . GLY A 1 77 ? -0.424 1.444 -17.027 1.00 95.94 77 GLY A CA 1
ATOM 606 C C . GLY A 1 77 ? -1.353 0.237 -16.897 1.00 95.94 77 GLY A C 1
ATOM 607 O O . GLY A 1 77 ? -2.348 0.326 -16.184 1.00 95.94 77 GLY A O 1
ATOM 608 N N . LEU A 1 78 ? -0.978 -0.904 -17.489 1.00 95.12 78 LEU A N 1
ATOM 609 C CA . LEU A 1 78 ? -1.728 -2.158 -17.344 1.00 95.12 78 LEU A CA 1
ATOM 610 C C . LEU A 1 78 ? -1.780 -2.627 -15.887 1.00 95.12 78 LEU A C 1
ATOM 612 O O . LEU A 1 78 ? -2.841 -3.006 -15.411 1.00 95.12 78 LEU A O 1
ATOM 616 N N . VAL A 1 79 ? -0.663 -2.574 -15.154 1.00 96.94 79 VAL A N 1
ATOM 617 C CA . VAL A 1 79 ? -0.618 -2.986 -13.737 1.00 96.94 79 VAL A CA 1
ATOM 618 C C . VAL A 1 79 ? -1.566 -2.149 -12.874 1.00 96.94 79 VAL A C 1
ATOM 620 O O . VAL A 1 79 ? -2.227 -2.684 -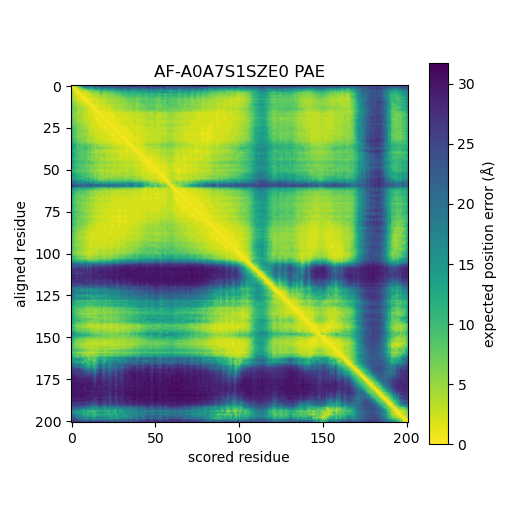11.984 1.00 96.94 79 VAL A O 1
ATOM 623 N N . MET A 1 80 ? -1.683 -0.849 -13.151 1.00 95.69 80 MET A N 1
ATOM 624 C CA . MET A 1 80 ? -2.556 0.049 -12.388 1.00 95.69 80 MET A CA 1
ATOM 625 C C . MET A 1 80 ? -4.047 -0.317 -12.496 1.00 95.69 80 MET A C 1
ATOM 627 O O . MET A 1 80 ? -4.808 0.009 -11.586 1.00 95.69 80 MET A O 1
ATOM 631 N N . GLU A 1 81 ? -4.472 -1.017 -13.554 1.00 95.31 81 GLU A N 1
ATOM 632 C CA . GLU A 1 81 ? -5.858 -1.490 -13.711 1.00 95.31 81 GLU A CA 1
ATOM 633 C C . GLU A 1 81 ? -6.216 -2.630 -12.742 1.00 95.31 81 GLU A C 1
ATOM 635 O O . GLU A 1 81 ? -7.391 -2.833 -12.440 1.00 95.31 81 GLU A O 1
ATOM 640 N N . TYR A 1 82 ? -5.214 -3.334 -12.205 1.00 96.25 82 TYR A N 1
ATOM 641 C CA . TYR A 1 82 ? -5.380 -4.489 -11.315 1.00 96.25 82 TYR A CA 1
ATOM 642 C C . TYR A 1 82 ? -5.173 -4.147 -9.833 1.00 96.25 82 TYR A C 1
ATOM 644 O O . TYR A 1 82 ? -5.024 -5.050 -9.009 1.00 96.25 82 TYR A O 1
ATOM 652 N N . LEU A 1 83 ? -5.150 -2.860 -9.462 1.00 96.31 83 LEU A N 1
ATOM 653 C CA . LEU A 1 83 ? -4.933 -2.432 -8.076 1.00 96.31 83 LEU A CA 1
ATOM 654 C C . LEU A 1 83 ? -6.037 -2.953 -7.131 1.00 96.31 83 LEU A C 1
ATOM 656 O O . LEU A 1 83 ? -7.183 -2.503 -7.218 1.00 96.31 83 LEU A O 1
ATOM 660 N N . PRO A 1 84 ? -5.713 -3.831 -6.158 1.00 94.44 84 PRO A N 1
ATOM 661 C CA . PRO A 1 84 ? -6.700 -4.424 -5.259 1.00 94.44 84 PRO A CA 1
ATOM 662 C C . PRO A 1 84 ? -6.967 -3.512 -4.050 1.00 94.44 84 PRO A C 1
ATOM 664 O O . PRO A 1 84 ? -6.670 -3.856 -2.905 1.00 94.44 84 PRO A O 1
ATOM 667 N N . MET A 1 85 ? -7.512 -2.320 -4.302 1.00 94.62 85 MET A N 1
ATOM 668 C CA . MET A 1 85 ? -7.596 -1.237 -3.310 1.00 94.62 85 MET A CA 1
ATOM 669 C C . MET A 1 85 ? -8.371 -1.602 -2.039 1.00 94.62 85 MET A C 1
ATOM 671 O O . MET A 1 85 ? -7.963 -1.201 -0.950 1.00 94.62 85 MET A O 1
ATOM 675 N N . ASP A 1 86 ? -9.448 -2.380 -2.151 1.00 94.00 86 ASP A N 1
ATOM 676 C CA . ASP A 1 86 ? -10.241 -2.796 -0.989 1.00 94.00 86 ASP A CA 1
ATOM 677 C C . ASP A 1 86 ? -9.462 -3.758 -0.083 1.00 94.00 86 ASP A C 1
ATOM 679 O O . ASP A 1 86 ? -9.393 -3.557 1.130 1.00 94.00 86 ASP A O 1
ATOM 683 N N . ALA A 1 87 ? -8.795 -4.754 -0.676 1.00 92.06 87 ALA A N 1
ATOM 684 C CA . ALA A 1 87 ? -7.966 -5.700 0.067 1.00 92.06 87 ALA A CA 1
ATOM 685 C C . ALA A 1 87 ? -6.775 -4.994 0.735 1.00 92.06 87 ALA A C 1
ATOM 687 O O . ALA A 1 87 ? -6.448 -5.272 1.887 1.00 92.06 87 ALA A O 1
ATOM 688 N N . VAL A 1 88 ? -6.159 -4.030 0.046 1.00 93.88 88 VAL A N 1
ATOM 689 C CA . VAL A 1 88 ? -5.079 -3.203 0.605 1.00 93.88 88 VAL A CA 1
ATOM 690 C C . VAL A 1 88 ? -5.592 -2.353 1.769 1.00 93.88 88 VAL A C 1
ATOM 692 O O . VAL A 1 88 ? -4.940 -2.276 2.810 1.00 93.88 88 VAL A O 1
ATOM 695 N N . ALA A 1 89 ? -6.778 -1.754 1.641 1.00 93.75 89 ALA A N 1
ATOM 696 C CA . ALA A 1 89 ? -7.396 -0.997 2.724 1.00 93.75 89 ALA A CA 1
ATOM 697 C C . ALA A 1 89 ? -7.682 -1.877 3.954 1.00 93.75 89 ALA A C 1
ATOM 699 O O . ALA A 1 89 ? -7.510 -1.417 5.085 1.00 93.75 89 ALA A O 1
ATOM 700 N N . ASP A 1 90 ? -8.063 -3.139 3.752 1.00 93.38 90 ASP A N 1
ATOM 701 C CA . ASP A 1 90 ? -8.224 -4.119 4.829 1.00 93.38 90 ASP A CA 1
ATOM 702 C C . ASP A 1 90 ? -6.899 -4.470 5.512 1.00 93.38 90 ASP A C 1
ATOM 704 O O . ASP A 1 90 ? -6.848 -4.503 6.745 1.00 93.38 90 ASP A O 1
ATOM 708 N N . GLN A 1 91 ? -5.812 -4.649 4.755 1.00 91.19 91 GLN A N 1
ATOM 709 C CA . GLN A 1 9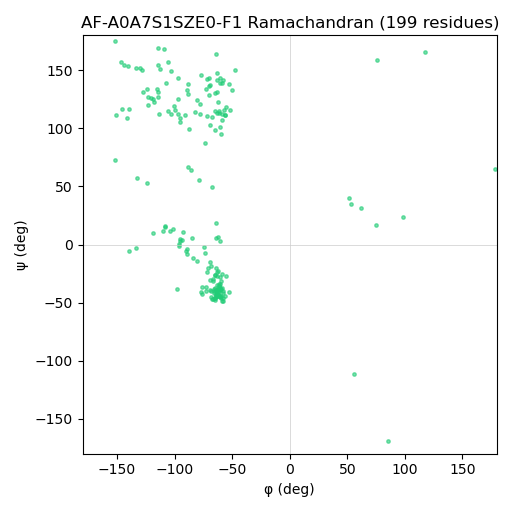1 ? -4.479 -4.874 5.331 1.00 91.19 91 GLN A CA 1
ATOM 710 C C . GLN A 1 91 ? -3.999 -3.663 6.146 1.00 91.19 91 GLN A C 1
ATOM 712 O O . GLN A 1 91 ? -3.533 -3.810 7.279 1.00 91.19 91 GLN A O 1
ATOM 717 N N . MET A 1 92 ? -4.207 -2.446 5.639 1.00 91.88 92 MET A N 1
ATOM 718 C CA . MET A 1 92 ? -3.900 -1.217 6.381 1.00 91.88 92 MET A CA 1
ATOM 719 C C . MET A 1 92 ? -4.758 -1.094 7.651 1.00 91.88 92 MET A C 1
ATOM 721 O O . MET A 1 92 ? -4.262 -0.739 8.722 1.00 91.88 92 MET A O 1
ATOM 725 N N . ALA A 1 93 ? -6.050 -1.429 7.572 1.00 91.12 93 ALA A N 1
ATOM 726 C CA . ALA A 1 93 ? -6.951 -1.406 8.722 1.00 91.12 93 ALA A CA 1
ATOM 727 C C . ALA A 1 93 ? -6.567 -2.443 9.789 1.00 91.12 93 ALA A C 1
ATOM 729 O O . ALA A 1 93 ? -6.644 -2.143 10.985 1.00 91.12 93 ALA A O 1
ATOM 730 N N . LYS A 1 94 ? -6.124 -3.634 9.373 1.00 90.50 94 LYS A N 1
ATOM 731 C CA . LYS A 1 94 ? -5.599 -4.686 10.251 1.00 90.50 94 LYS A CA 1
ATOM 732 C C . LYS A 1 94 ? -4.405 -4.180 11.057 1.00 90.50 94 LYS A C 1
ATOM 734 O O . LYS A 1 94 ? -4.447 -4.277 12.283 1.00 90.50 94 LYS A O 1
ATOM 739 N N . ARG A 1 95 ? -3.426 -3.541 10.405 1.00 88.44 95 ARG A N 1
ATOM 740 C CA . ARG A 1 95 ? -2.268 -2.914 11.073 1.00 88.44 95 ARG A CA 1
ATOM 741 C C . ARG A 1 95 ? -2.688 -1.854 12.094 1.00 88.44 95 ARG A C 1
ATOM 743 O O . ARG A 1 95 ? -2.171 -1.792 13.207 1.00 88.44 95 ARG A O 1
ATOM 750 N N . VAL A 1 96 ? -3.675 -1.024 11.756 1.00 88.94 96 VAL A N 1
ATOM 751 C CA . VAL A 1 96 ? -4.194 -0.016 12.695 1.00 88.94 96 VAL A CA 1
ATOM 752 C C . VAL A 1 96 ? -4.883 -0.670 13.895 1.00 88.94 96 VAL A C 1
ATOM 754 O O . VAL A 1 96 ? -4.749 -0.184 15.016 1.00 88.94 96 VAL A O 1
ATOM 757 N N . ILE A 1 97 ? -5.643 -1.746 13.693 1.00 89.94 97 ILE A N 1
ATOM 758 C CA . ILE A 1 97 ? -6.363 -2.425 14.778 1.00 89.94 97 ILE A CA 1
ATOM 759 C C . ILE A 1 97 ? -5.421 -3.201 15.687 1.00 89.94 97 ILE A C 1
ATOM 761 O O . ILE A 1 97 ? -5.609 -3.135 16.901 1.00 89.94 97 ILE A O 1
ATOM 765 N N . SER A 1 98 ? -4.403 -3.873 15.149 1.00 87.06 98 SER A N 1
ATOM 766 C CA . SER A 1 98 ? -3.411 -4.602 15.948 1.00 87.06 98 SER A CA 1
ATOM 767 C C . SER A 1 98 ? -2.607 -3.665 16.853 1.00 87.06 98 SER A C 1
ATOM 769 O O . SER A 1 98 ? -2.318 -4.004 17.996 1.00 87.06 98 SER A O 1
ATOM 771 N N . GLN A 1 99 ? -2.330 -2.444 16.391 1.00 85.56 99 GLN A N 1
ATOM 772 C CA . GLN A 1 99 ? -1.558 -1.461 17.151 1.00 85.56 99 GLN A CA 1
ATOM 773 C C . GLN A 1 99 ? -2.406 -0.563 18.054 1.00 85.56 99 GLN A C 1
ATOM 775 O O . GLN A 1 99 ? -1.860 0.267 18.777 1.00 85.56 99 GLN A O 1
ATOM 780 N N . ARG A 1 100 ? -3.738 -0.669 18.047 1.00 87.12 100 ARG A N 1
ATOM 781 C CA . ARG A 1 100 ? -4.587 0.163 18.913 1.00 87.12 100 ARG A CA 1
ATOM 782 C C . ARG A 1 100 ? -4.452 -0.231 20.377 1.00 87.12 100 ARG A C 1
ATOM 784 O O . ARG A 1 100 ? -4.401 -1.408 20.716 1.00 87.12 100 ARG A O 1
ATOM 791 N N . LEU A 1 101 ? -4.499 0.763 21.263 1.00 88.56 101 LEU A N 1
ATOM 792 C CA . LEU A 1 101 ? -4.706 0.500 22.684 1.00 88.56 101 LEU A CA 1
ATOM 793 C C . LEU A 1 101 ? -6.057 -0.201 22.897 1.00 88.56 101 LEU A C 1
ATOM 795 O O . LEU A 1 101 ? -7.041 0.163 22.238 1.00 88.56 101 LEU A O 1
ATOM 799 N N . PRO A 1 102 ? -6.139 -1.139 23.857 1.00 87.50 102 PRO A N 1
ATOM 800 C CA . PRO A 1 102 ? -7.413 -1.719 24.237 1.00 87.50 102 PRO A CA 1
ATOM 801 C C . PRO A 1 102 ? -8.333 -0.608 24.757 1.00 87.50 102 PRO A C 1
ATOM 803 O O . PRO A 1 102 ? -7.877 0.297 25.476 1.00 87.50 102 PRO A O 1
ATOM 806 N N . PRO A 1 103 ? -9.628 -0.634 24.400 1.00 84.69 103 PRO A N 1
ATOM 807 C CA . PRO A 1 103 ? -10.529 0.440 24.763 1.00 84.69 103 PRO A CA 1
ATOM 808 C C . PRO A 1 103 ? -10.665 0.542 26.291 1.00 84.69 103 PRO A C 1
ATOM 810 O O . PRO A 1 103 ? -10.592 -0.461 27.008 1.00 84.69 103 PRO A O 1
ATOM 813 N N . PRO A 1 104 ? -10.870 1.756 26.828 1.00 82.56 104 PRO A N 1
ATOM 814 C CA . PRO A 1 104 ? -11.040 1.938 28.262 1.00 82.56 104 PRO A CA 1
ATOM 815 C C . PRO A 1 104 ? -12.299 1.197 28.727 1.00 82.56 104 PRO A C 1
ATOM 817 O O . PRO A 1 104 ? -13.303 1.267 28.019 1.00 82.56 104 PRO A O 1
ATOM 820 N N . PRO A 1 105 ? -12.310 0.554 29.911 1.00 76.19 105 PRO A N 1
ATOM 821 C CA . PRO A 1 105 ? -13.460 -0.214 30.386 1.00 76.19 105 PRO A CA 1
ATOM 822 C C . PRO A 1 105 ? -14.773 0.576 30.296 1.00 76.19 105 PRO A C 1
ATOM 824 O O . PRO A 1 105 ? -14.829 1.737 30.714 1.00 76.19 105 PRO A O 1
ATOM 827 N N . LEU A 1 106 ? -15.833 -0.041 29.760 1.00 69.50 106 LEU A N 1
ATOM 828 C CA . LEU A 1 106 ? -17.147 0.593 29.618 1.00 69.50 106 LEU A CA 1
ATOM 829 C C . LEU A 1 106 ? -17.672 1.038 30.992 1.00 69.50 106 LEU A C 1
ATOM 831 O O . LEU A 1 106 ? -18.129 0.226 31.800 1.00 69.50 106 LEU A O 1
ATOM 835 N N . LYS A 1 107 ? -17.666 2.349 31.248 1.00 57.69 107 LYS A N 1
ATOM 836 C CA . LYS A 1 107 ? -18.384 2.927 32.388 1.00 57.69 107 LYS A CA 1
ATOM 837 C C . LYS A 1 107 ? -19.880 2.868 32.079 1.00 57.69 107 LYS A C 1
ATOM 839 O O . LYS A 1 107 ? -20.357 3.577 31.202 1.00 57.69 107 LYS A O 1
ATOM 844 N N . GLY A 1 108 ? -20.621 2.016 32.789 1.00 52.50 108 GLY A N 1
ATOM 845 C CA . GLY A 1 108 ? -22.087 2.020 32.731 1.00 52.50 108 GLY A CA 1
ATOM 846 C C . GLY A 1 108 ? -22.754 0.991 31.811 1.00 52.50 108 GLY A C 1
ATOM 847 O O . GLY A 1 108 ? -23.930 1.161 31.497 1.00 52.50 108 GLY A O 1
ATOM 848 N N . ALA A 1 109 ? -22.112 -0.137 31.480 1.00 46.56 109 ALA A N 1
ATOM 849 C CA . ALA A 1 109 ? -22.831 -1.311 30.940 1.00 46.56 109 ALA A CA 1
ATOM 850 C C . ALA A 1 109 ? -23.905 -1.889 31.908 1.00 46.56 109 ALA A C 1
ATOM 852 O O . ALA A 1 109 ? -24.571 -2.866 31.589 1.00 46.56 109 ALA A O 1
ATOM 853 N N . ALA A 1 110 ? -24.104 -1.251 33.068 1.00 41.78 110 ALA A N 1
ATOM 854 C CA . ALA A 1 110 ? -25.184 -1.471 34.024 1.00 41.78 110 ALA A CA 1
ATOM 855 C C . ALA A 1 110 ? -26.387 -0.507 33.861 1.00 41.78 110 ALA A C 1
ATOM 857 O O . ALA A 1 110 ? -27.291 -0.536 34.686 1.00 41.78 110 ALA A O 1
ATOM 858 N N . SER A 1 111 ? -26.432 0.372 32.847 1.00 38.81 111 SER A N 1
ATOM 859 C CA . SER A 1 111 ? -27.508 1.384 32.746 1.00 38.81 111 SER A CA 1
ATOM 860 C C . SER A 1 111 ? -28.723 0.975 31.893 1.00 38.81 111 SER A C 1
ATOM 862 O O . SER A 1 111 ? -29.628 1.783 31.701 1.00 38.81 111 SER A O 1
ATOM 864 N N . GLY A 1 112 ? -28.766 -0.262 31.389 1.00 42.72 112 GLY A N 1
ATOM 865 C CA . GLY A 1 112 ? -29.933 -0.825 30.684 1.00 42.72 112 GLY A CA 1
ATOM 866 C C . GLY A 1 112 ? -30.328 -2.235 31.133 1.00 42.72 112 GLY A C 1
ATOM 867 O O . GLY A 1 112 ? -31.321 -2.771 30.656 1.00 42.72 112 GLY A O 1
ATOM 868 N N . SER A 1 113 ? -29.566 -2.830 32.052 1.00 41.75 113 SER A N 1
ATOM 869 C CA . SER A 1 113 ? -29.879 -4.102 32.695 1.00 41.75 113 SER A CA 1
ATOM 870 C C . SER A 1 113 ? -29.974 -3.835 34.186 1.00 41.75 113 SER A C 1
ATOM 872 O O . SER A 1 113 ? -29.045 -3.297 34.781 1.00 41.75 113 SER A O 1
ATOM 874 N N . SER A 1 114 ? -31.084 -4.222 34.804 1.00 40.66 114 SER A N 1
ATOM 875 C CA . SER A 1 114 ? -31.309 -4.171 36.253 1.00 40.66 114 SER A CA 1
ATOM 876 C C . SER A 1 114 ? -30.337 -5.047 37.064 1.00 40.66 114 SER A C 1
ATOM 878 O O . SER A 1 114 ? -30.493 -5.180 38.276 1.00 40.66 114 SER A O 1
ATOM 880 N N . SER A 1 115 ? -29.332 -5.651 36.425 1.00 40.38 115 SER A N 1
ATOM 881 C CA . SER A 1 115 ? -28.300 -6.451 37.067 1.00 40.38 115 SER A CA 1
ATOM 882 C C . SER A 1 115 ? -27.012 -5.644 37.244 1.00 40.38 115 SER A C 1
ATOM 884 O O . SER A 1 115 ? -26.367 -5.248 36.277 1.00 40.38 115 SER A O 1
ATOM 886 N N . LYS A 1 116 ? -26.591 -5.469 38.503 1.00 39.69 116 LYS A N 1
ATOM 887 C CA . LYS A 1 116 ? -25.298 -4.901 38.946 1.00 39.69 116 LYS A CA 1
ATOM 888 C C . LYS A 1 116 ? -24.065 -5.734 38.533 1.00 39.69 116 LYS A C 1
ATOM 890 O O . LYS A 1 116 ? -23.003 -5.613 39.137 1.00 39.69 116 LYS A O 1
ATOM 895 N N . THR A 1 117 ? -24.186 -6.613 37.550 1.00 43.94 117 THR A N 1
ATOM 896 C CA . THR A 1 117 ? -23.103 -7.490 37.105 1.00 43.94 117 THR A CA 1
ATOM 897 C C . THR A 1 117 ? -22.295 -6.807 36.014 1.00 43.94 117 THR A C 1
ATOM 899 O O . THR A 1 117 ? -22.873 -6.267 35.070 1.00 43.94 117 THR A O 1
ATOM 902 N N . LEU A 1 118 ? -20.963 -6.847 36.135 1.00 47.22 118 LEU A N 1
ATOM 903 C CA . LEU A 1 118 ? -20.047 -6.461 35.062 1.00 47.22 118 LEU A CA 1
ATOM 904 C C . LEU A 1 118 ? -20.470 -7.109 33.729 1.00 47.22 118 LEU A C 1
ATOM 906 O O . LEU A 1 118 ? -21.042 -8.206 33.754 1.00 47.22 118 LEU A O 1
ATOM 910 N N . PRO A 1 119 ? -20.191 -6.469 32.576 1.00 51.47 119 PRO A N 1
ATOM 911 C CA . PRO A 1 119 ? -20.413 -7.098 31.280 1.00 51.47 119 PRO A CA 1
ATOM 912 C C . PRO A 1 119 ? -19.719 -8.465 31.272 1.00 51.47 119 PRO A C 1
ATOM 914 O O . PRO A 1 119 ? -18.502 -8.548 31.437 1.00 51.47 119 PRO A O 1
ATOM 917 N N . ARG A 1 120 ? -20.507 -9.544 31.158 1.00 54.97 120 ARG A N 1
ATOM 918 C CA . ARG A 1 120 ? -19.967 -10.898 30.995 1.00 54.97 120 ARG A CA 1
ATOM 919 C C . ARG A 1 120 ? -19.216 -10.915 29.662 1.00 54.97 120 ARG A C 1
ATOM 921 O O . ARG A 1 120 ? -19.760 -10.472 28.654 1.00 54.97 120 ARG A O 1
ATOM 928 N N . SER A 1 121 ? -17.988 -11.417 29.677 1.00 58.59 121 SER A N 1
ATOM 929 C CA . SER A 1 121 ? -17.208 -11.751 28.483 1.00 58.59 121 SER A CA 1
ATOM 930 C C . SER A 1 121 ? -16.987 -13.266 28.451 1.00 58.59 121 SER A C 1
ATOM 932 O O . SER A 1 121 ? -17.029 -13.912 29.502 1.00 58.59 121 SER A O 1
ATOM 934 N N . GLY A 1 122 ? -16.777 -13.833 27.264 1.00 63.97 122 GLY A N 1
ATOM 935 C CA . GLY A 1 122 ? -16.522 -15.264 27.069 1.00 63.97 122 GLY A CA 1
ATOM 936 C C . GLY A 1 122 ? -17.777 -16.142 26.965 1.00 63.97 122 GLY A C 1
ATOM 937 O O . GLY A 1 122 ? -18.901 -15.655 26.834 1.00 63.97 122 GLY A O 1
ATOM 938 N N . THR A 1 123 ? -17.578 -17.461 27.022 1.00 64.19 123 THR A N 1
ATOM 939 C CA . THR A 1 123 ? -18.605 -18.506 26.806 1.00 64.19 123 THR A CA 1
ATOM 940 C C . THR A 1 123 ? -19.850 -18.315 27.670 1.00 64.19 123 THR A C 1
ATOM 942 O O . THR A 1 123 ? -20.977 -18.381 27.189 1.00 64.19 123 THR A O 1
ATOM 945 N N . ALA A 1 124 ? -19.650 -17.938 28.929 1.00 64.06 124 ALA A N 1
ATOM 946 C CA . ALA A 1 124 ? -20.719 -17.681 29.882 1.00 64.06 124 ALA A CA 1
ATOM 947 C C . ALA A 1 124 ? -21.606 -16.477 29.484 1.00 64.06 124 ALA A C 1
ATOM 949 O O . ALA A 1 124 ? -22.759 -16.380 29.909 1.00 64.06 124 ALA A O 1
ATOM 950 N N . ALA A 1 125 ? -21.083 -15.514 28.720 1.00 69.12 125 ALA A N 1
ATOM 951 C CA . ALA A 1 125 ? -21.867 -14.417 28.153 1.00 69.12 125 ALA A CA 1
ATOM 952 C C . ALA A 1 125 ? -22.669 -14.881 26.934 1.00 69.12 125 ALA A C 1
ATOM 954 O O . ALA A 1 125 ? -23.835 -14.516 26.810 1.00 69.12 125 ALA A O 1
ATOM 955 N N . ALA A 1 126 ? -22.054 -15.704 26.080 1.00 70.94 126 ALA A N 1
ATOM 956 C CA . ALA A 1 126 ? -22.677 -16.252 24.880 1.00 70.94 126 ALA A CA 1
ATOM 957 C C . ALA A 1 126 ? -23.896 -17.126 25.215 1.00 70.94 126 ALA A C 1
ATOM 959 O O . ALA A 1 126 ? -24.938 -16.972 24.590 1.00 70.94 126 ALA A O 1
ATOM 960 N N . GLU A 1 127 ? -23.817 -17.946 26.268 1.00 74.81 127 GLU A N 1
ATOM 961 C CA . GLU A 1 127 ? -24.938 -18.774 26.748 1.00 74.81 127 GLU A CA 1
ATOM 962 C C . GLU A 1 127 ? -26.154 -17.961 27.228 1.00 74.81 127 GLU A C 1
ATOM 964 O O . GLU A 1 127 ? -27.272 -18.470 27.265 1.00 74.81 127 GLU A O 1
ATOM 969 N N . ALA A 1 128 ? -25.957 -16.692 27.603 1.00 79.12 128 ALA A N 1
ATOM 970 C CA . ALA A 1 128 ? -27.036 -15.799 28.026 1.00 79.12 128 ALA A CA 1
ATOM 971 C C . ALA A 1 128 ? -27.670 -15.024 26.855 1.00 79.12 128 ALA A C 1
ATOM 973 O O . ALA A 1 128 ? -28.664 -14.315 27.047 1.00 79.12 128 ALA A O 1
ATOM 974 N N . VAL A 1 129 ? -27.094 -15.112 25.651 1.00 83.88 129 VAL A N 1
ATOM 975 C CA . VAL A 1 129 ? -27.655 -14.494 24.448 1.00 83.88 129 VAL A CA 1
ATOM 976 C C . VAL A 1 129 ? -28.756 -15.401 23.909 1.00 83.88 129 VAL A C 1
ATOM 978 O O . VAL A 1 129 ? -28.547 -16.576 23.639 1.00 83.88 129 VAL A O 1
ATOM 981 N N . THR A 1 130 ? -29.948 -14.834 23.751 1.00 87.75 130 THR A N 1
ATOM 982 C CA . THR A 1 130 ? -31.124 -15.511 23.195 1.00 87.75 130 THR A CA 1
ATOM 983 C C . THR A 1 130 ? -31.511 -14.866 21.868 1.00 87.75 130 THR A C 1
ATOM 985 O O . THR A 1 130 ? -31.042 -13.777 21.538 1.00 87.75 130 THR A O 1
ATOM 988 N N . ASP A 1 131 ? -32.420 -15.497 21.132 1.00 88.06 131 ASP A N 1
ATOM 989 C CA . ASP A 1 131 ? -33.041 -14.964 19.911 1.00 88.06 131 ASP A CA 1
ATOM 990 C C . ASP A 1 131 ? -33.720 -13.592 20.108 1.00 88.06 131 ASP A C 1
ATOM 992 O O . ASP A 1 131 ? -33.812 -12.790 19.180 1.00 88.06 131 ASP A O 1
ATOM 996 N N . ARG A 1 132 ? -34.169 -13.293 21.332 1.00 90.56 132 ARG A N 1
ATOM 997 C CA . ARG A 1 132 ? -34.793 -12.013 21.709 1.00 90.56 132 ARG A CA 1
ATOM 998 C C . ARG A 1 132 ? -33.800 -10.966 22.206 1.00 90.56 132 ARG A C 1
ATOM 1000 O O . ARG A 1 132 ? -34.195 -9.830 22.486 1.00 90.56 132 ARG A O 1
ATOM 1007 N N . SER A 1 133 ? -32.527 -11.324 22.356 1.00 86.69 133 SER A N 1
ATOM 1008 C CA . SER A 1 133 ? -31.511 -10.413 22.868 1.00 86.69 133 SER A CA 1
ATOM 1009 C C . SER A 1 133 ? -31.207 -9.315 21.848 1.00 86.69 133 SER A C 1
ATOM 1011 O O . SER A 1 133 ? -30.887 -9.572 20.692 1.00 86.69 133 SER A O 1
ATOM 1013 N N . ARG A 1 134 ? -31.255 -8.055 22.291 1.00 85.25 134 ARG A N 1
ATOM 1014 C CA . ARG A 1 134 ? -30.823 -6.908 21.483 1.00 85.25 134 ARG A CA 1
ATOM 1015 C C . ARG A 1 134 ? -29.348 -6.644 21.745 1.00 85.25 134 ARG A C 1
ATOM 1017 O O . ARG A 1 134 ? -28.986 -6.218 22.841 1.00 85.25 134 ARG A O 1
ATOM 1024 N N . VAL A 1 135 ? -28.513 -6.888 20.743 1.00 84.00 135 VAL A N 1
ATOM 1025 C CA . VAL A 1 135 ? -27.056 -6.739 20.835 1.00 84.00 135 VAL A CA 1
ATOM 1026 C C . VAL A 1 135 ? -26.567 -5.490 20.105 1.00 84.00 135 VAL A C 1
ATOM 1028 O O . VAL A 1 135 ? -27.231 -4.957 19.218 1.00 84.00 135 VAL A O 1
ATOM 1031 N N . LYS A 1 136 ? -25.389 -5.013 20.503 1.00 85.06 136 LYS A N 1
ATOM 1032 C CA . LYS A 1 136 ? -24.636 -3.961 19.818 1.00 85.06 136 LYS A CA 1
ATOM 1033 C C . LYS A 1 136 ? -23.144 -4.236 19.978 1.00 85.06 136 LYS A C 1
ATOM 1035 O O . LYS A 1 136 ? -22.753 -4.884 20.949 1.00 85.06 136 LYS A O 1
ATOM 1040 N N . LEU A 1 137 ? -22.322 -3.697 19.079 1.00 84.25 137 LEU A N 1
ATOM 1041 C CA . LEU A 1 137 ? -20.872 -3.693 19.277 1.00 84.25 137 LEU A CA 1
ATOM 1042 C C . LEU A 1 137 ? -20.519 -2.967 20.581 1.00 84.25 137 LEU A C 1
ATOM 1044 O O . LEU A 1 137 ? -21.145 -1.960 20.933 1.00 84.25 137 LEU A O 1
ATOM 1048 N N . ALA A 1 138 ? -19.516 -3.486 21.292 1.00 82.62 138 ALA A N 1
ATOM 1049 C CA . ALA A 1 138 ? -19.070 -2.917 22.561 1.00 82.62 138 ALA A CA 1
ATOM 1050 C C . ALA A 1 138 ? -18.573 -1.474 22.379 1.00 82.62 138 ALA A C 1
ATOM 1052 O O . ALA A 1 138 ? -18.974 -0.585 23.132 1.00 82.62 138 ALA A O 1
ATOM 1053 N N . TYR A 1 139 ? -17.779 -1.236 21.330 1.00 83.75 139 TYR A N 1
ATOM 1054 C CA . TYR A 1 139 ? -17.341 0.093 20.912 1.00 83.75 139 TYR A CA 1
ATOM 1055 C C . TYR A 1 139 ? -17.515 0.257 19.395 1.00 83.75 139 TYR A C 1
ATOM 1057 O O . TYR A 1 139 ? -17.440 -0.728 18.657 1.00 83.75 139 TYR A O 1
ATOM 1065 N N . PRO A 1 140 ? -17.728 1.487 18.899 1.00 83.25 140 PRO A N 1
ATOM 1066 C CA . PRO A 1 140 ? -17.653 1.767 17.470 1.00 83.25 140 PRO A CA 1
ATOM 1067 C C . PRO A 1 140 ? -16.269 1.410 16.923 1.00 83.25 140 PRO A C 1
ATOM 1069 O O . PRO A 1 140 ? -15.259 1.686 17.572 1.00 83.25 140 PRO A O 1
ATOM 1072 N N . SER A 1 141 ? -16.228 0.811 15.732 1.00 84.94 141 SER A N 1
ATOM 1073 C CA . SER A 1 141 ? -14.980 0.474 15.030 1.00 84.94 141 SER A CA 1
ATOM 1074 C C . SER A 1 141 ? -14.001 -0.351 15.878 1.00 84.94 141 SER A C 1
ATOM 1076 O O . SER A 1 141 ? -12.787 -0.157 15.787 1.00 84.94 141 SER A O 1
ATOM 1078 N N . CYS A 1 142 ? -14.536 -1.233 16.735 1.00 86.94 142 CYS A N 1
ATOM 1079 C CA . CYS A 1 142 ? -13.733 -2.086 17.611 1.00 86.94 142 CYS A CA 1
ATOM 1080 C C . CYS A 1 142 ? -13.225 -3.368 16.972 1.00 86.94 142 CYS A C 1
ATOM 1082 O O . CYS A 1 142 ? -12.397 -4.067 17.556 1.00 86.94 142 CYS A O 1
ATOM 1084 N N . ALA A 1 143 ? -13.760 -3.663 15.795 1.00 91.06 143 ALA A N 1
ATOM 1085 C CA . ALA A 1 143 ? -13.396 -4.802 15.002 1.00 91.06 143 ALA A CA 1
ATOM 1086 C C . ALA A 1 143 ? -13.426 -4.442 13.513 1.00 91.06 143 ALA A C 1
ATOM 1088 O O . ALA A 1 143 ? -14.154 -3.529 13.106 1.00 91.06 143 ALA A O 1
ATOM 1089 N N . ARG A 1 144 ? -12.648 -5.171 12.717 1.00 91.94 144 ARG A N 1
ATOM 1090 C CA . ARG A 1 144 ? -12.650 -5.130 11.253 1.00 91.94 144 ARG A CA 1
ATOM 1091 C C . ARG A 1 144 ? -12.817 -6.543 10.733 1.00 91.94 144 ARG A C 1
ATOM 1093 O O . ARG A 1 144 ? -12.130 -7.446 11.193 1.00 91.94 144 ARG A O 1
ATOM 1100 N N . LEU A 1 145 ? -13.742 -6.698 9.797 1.00 92.38 145 LEU A N 1
ATOM 1101 C CA . LEU A 1 145 ? -13.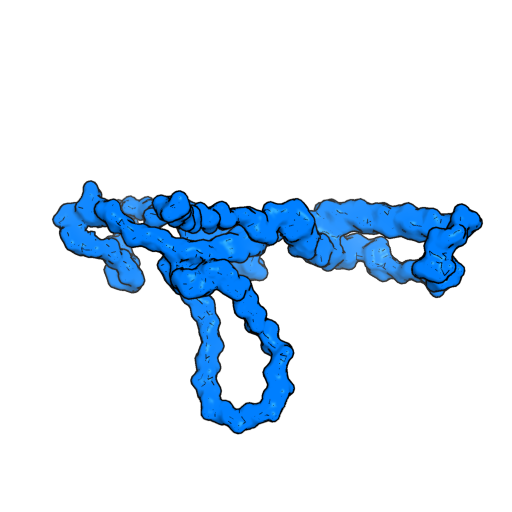885 -7.908 9.007 1.00 92.38 145 LEU A CA 1
ATOM 1102 C C . LEU A 1 145 ? -12.982 -7.778 7.779 1.00 92.38 145 LEU A C 1
ATOM 1104 O O . LEU A 1 145 ? -13.074 -6.766 7.088 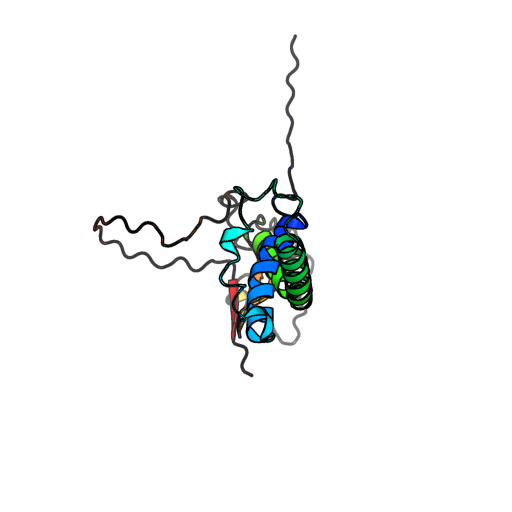1.00 92.38 145 LEU A O 1
ATOM 1108 N N . CYS A 1 146 ? -12.160 -8.789 7.535 1.00 90.62 146 CYS A N 1
ATOM 1109 C CA . CYS A 1 146 ? -11.326 -8.936 6.349 1.00 90.62 146 CYS A CA 1
ATOM 1110 C C . CYS A 1 146 ? -11.575 -10.325 5.750 1.00 90.62 146 CYS A C 1
ATOM 1112 O O . CYS A 1 146 ? -11.880 -11.270 6.483 1.00 90.62 146 CYS A O 1
ATOM 1114 N N . ILE A 1 147 ? -11.427 -10.457 4.435 1.00 89.38 147 ILE A N 1
ATOM 1115 C CA . ILE A 1 147 ? -11.425 -11.761 3.766 1.00 89.38 147 ILE A CA 1
ATOM 1116 C C . ILE A 1 147 ? -9.966 -12.133 3.520 1.00 89.38 147 ILE A C 1
ATOM 1118 O O . ILE A 1 147 ? -9.256 -11.435 2.798 1.00 89.38 147 ILE A O 1
ATOM 1122 N N . GLU A 1 148 ? -9.514 -13.204 4.162 1.00 86.44 148 GLU A N 1
ATOM 1123 C CA . GLU A 1 148 ? -8.180 -13.765 3.963 1.00 86.44 148 GLU A CA 1
ATOM 1124 C C . GLU A 1 148 ? -8.351 -15.139 3.323 1.00 86.44 148 GLU A C 1
ATOM 1126 O O . GLU A 1 148 ? -8.885 -16.051 3.954 1.00 86.44 148 GLU A O 1
ATOM 1131 N N . GLU A 1 149 ? -7.918 -15.265 2.067 1.00 83.94 149 GLU A N 1
ATOM 1132 C CA . GLU A 1 149 ? -8.106 -16.477 1.261 1.00 83.94 149 GLU A CA 1
ATOM 1133 C C . GLU A 1 149 ? -9.599 -16.847 1.172 1.00 83.94 149 GLU A C 1
ATOM 1135 O O . GLU A 1 149 ? -10.381 -16.104 0.580 1.00 83.94 149 GLU A O 1
ATOM 1140 N N . GLU A 1 150 ? -10.003 -17.954 1.793 1.00 86.06 150 GLU A N 1
ATOM 1141 C CA . GLU A 1 150 ? -11.384 -18.452 1.854 1.00 86.06 150 GLU A CA 1
ATOM 1142 C C . GLU A 1 150 ? -12.002 -18.279 3.255 1.00 86.06 150 GLU A C 1
ATOM 1144 O O . GLU A 1 150 ? -13.024 -18.878 3.588 1.00 86.06 150 GLU A O 1
ATOM 1149 N N . ASN A 1 151 ? -11.389 -17.456 4.109 1.00 87.19 151 ASN A N 1
ATOM 1150 C CA . ASN A 1 151 ? -11.829 -17.250 5.483 1.00 87.19 151 ASN A CA 1
ATOM 1151 C C . ASN A 1 151 ? -12.294 -15.813 5.717 1.00 87.19 151 ASN A C 1
ATOM 1153 O O . ASN A 1 151 ? -11.610 -14.838 5.398 1.00 87.19 151 ASN A O 1
ATOM 1157 N N . ALA A 1 152 ? -13.443 -15.683 6.374 1.00 90.81 152 ALA A N 1
ATOM 1158 C CA . ALA A 1 152 ? -13.884 -14.428 6.956 1.00 90.81 152 ALA A CA 1
ATOM 1159 C C . ALA A 1 152 ? -13.210 -14.256 8.322 1.00 90.81 152 ALA A C 1
ATOM 1161 O O . ALA A 1 152 ? -13.466 -15.010 9.261 1.00 90.81 152 ALA A O 1
ATOM 1162 N N . VAL A 1 153 ? -12.343 -13.256 8.445 1.00 91.75 153 VAL A N 1
ATOM 1163 C CA . VAL A 1 153 ? -11.544 -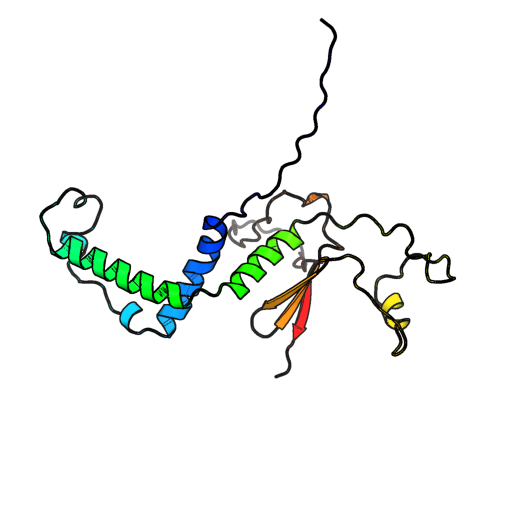13.014 9.645 1.00 91.75 153 VAL A CA 1
ATOM 1164 C C . VAL A 1 153 ? -11.951 -11.699 10.296 1.00 91.75 153 VAL A C 1
ATOM 1166 O O . VAL A 1 153 ? -11.943 -10.646 9.665 1.00 91.75 153 VAL A O 1
ATOM 1169 N N . VAL A 1 154 ? -12.275 -11.742 11.587 1.00 92.06 154 VAL A N 1
ATOM 1170 C CA . VAL A 1 154 ? -12.572 -10.563 12.401 1.00 92.06 154 VAL A CA 1
ATOM 1171 C C . VAL A 1 154 ? -11.377 -10.241 13.296 1.00 92.06 154 VAL A C 1
ATOM 1173 O O . VAL A 1 154 ? -11.079 -10.971 14.242 1.00 92.06 154 VAL A O 1
ATOM 1176 N N . TYR A 1 155 ? -10.726 -9.115 13.016 1.00 92.12 155 TYR A N 1
ATOM 1177 C CA . TYR A 1 155 ? -9.681 -8.524 13.852 1.00 92.12 155 TYR A CA 1
ATOM 1178 C C . TYR A 1 155 ? -10.289 -7.586 14.885 1.00 92.12 155 TYR A C 1
ATOM 1180 O O . TYR A 1 155 ? -11.169 -6.801 14.536 1.00 92.12 155 TYR A O 1
ATOM 1188 N N . HIS A 1 156 ? -9.813 -7.604 16.131 1.00 91.06 156 HIS A N 1
ATOM 1189 C CA . HIS A 1 156 ? -10.301 -6.712 17.189 1.00 91.06 156 HIS A CA 1
ATOM 1190 C C . HIS A 1 156 ? -9.187 -6.182 18.091 1.00 91.06 156 HIS A C 1
ATOM 1192 O O . HIS A 1 156 ? -8.197 -6.862 18.326 1.00 91.06 156 HIS A O 1
ATOM 1198 N N . MET A 1 157 ? -9.395 -5.008 18.700 1.00 88.38 157 MET A N 1
ATOM 1199 C CA . MET A 1 157 ? -8.411 -4.423 19.630 1.00 88.38 157 MET A CA 1
ATOM 1200 C C . MET A 1 157 ? -8.667 -4.718 21.119 1.00 88.38 157 MET A C 1
ATOM 1202 O O . MET A 1 157 ? -7.990 -4.164 21.981 1.00 88.38 157 MET A O 1
ATOM 1206 N N . MET A 1 158 ? -9.693 -5.512 21.454 1.00 84.75 158 MET A N 1
ATOM 1207 C CA . MET A 1 158 ? -10.159 -5.684 22.842 1.00 84.75 158 MET A CA 1
ATOM 1208 C C . MET A 1 158 ? -9.097 -6.274 23.779 1.00 84.75 158 MET A C 1
ATOM 1210 O O . MET A 1 158 ? -9.009 -5.846 24.929 1.00 84.75 158 MET A O 1
ATOM 1214 N N . ASP A 1 159 ? -8.280 -7.190 23.260 1.00 84.00 159 ASP A N 1
ATOM 1215 C CA . ASP A 1 159 ? -7.253 -7.922 24.007 1.00 84.00 159 ASP A CA 1
ATOM 1216 C C . ASP A 1 159 ? -5.826 -7.476 23.653 1.00 84.00 159 ASP A C 1
ATOM 1218 O O . ASP A 1 159 ? -4.854 -8.159 23.980 1.00 84.00 159 ASP A O 1
ATOM 1222 N N . ASN A 1 160 ? -5.679 -6.314 23.006 1.00 86.44 160 ASN A N 1
ATOM 1223 C CA . ASN A 1 160 ? -4.362 -5.785 22.675 1.00 86.44 160 ASN A CA 1
ATOM 1224 C C . ASN A 1 160 ? -3.593 -5.437 23.961 1.00 86.44 160 ASN A C 1
ATOM 1226 O O . ASN A 1 160 ? -4.116 -4.723 24.829 1.00 86.44 160 ASN A O 1
ATOM 1230 N N . PRO A 1 161 ? -2.338 -5.884 24.111 1.00 82.56 161 PRO A N 1
ATOM 1231 C CA . PRO A 1 161 ? -1.522 -5.483 25.243 1.00 82.56 161 PRO A CA 1
ATOM 1232 C C . PRO A 1 161 ? -1.154 -4.003 25.115 1.00 82.56 161 PRO A C 1
ATOM 1234 O O . PRO A 1 161 ? -0.769 -3.518 24.056 1.00 82.56 161 PRO A O 1
ATOM 1237 N N . ARG A 1 162 ? -1.223 -3.267 26.228 1.00 80.88 162 ARG A N 1
ATOM 1238 C CA . ARG A 1 162 ? -0.837 -1.844 26.251 1.00 80.88 162 ARG A CA 1
ATOM 1239 C C . ARG A 1 162 ? 0.647 -1.617 25.969 1.00 80.88 162 ARG A C 1
ATOM 1241 O O . ARG A 1 162 ? 0.996 -0.533 25.525 1.00 80.88 162 ARG A O 1
ATOM 1248 N N . LEU A 1 163 ? 1.479 -2.617 26.267 1.00 76.56 163 LEU A N 1
ATOM 1249 C CA . LEU A 1 163 ? 2.930 -2.573 26.081 1.00 76.56 163 LEU A CA 1
ATOM 1250 C C . LEU A 1 163 ? 3.309 -2.568 24.594 1.00 76.56 163 LEU A C 1
ATOM 1252 O O . LEU A 1 163 ? 4.136 -1.762 24.214 1.00 76.56 163 LEU A O 1
ATOM 1256 N N . MET A 1 164 ? 2.608 -3.327 23.740 1.00 65.50 164 MET A N 1
ATOM 1257 C CA . MET A 1 164 ? 2.894 -3.366 22.293 1.00 65.50 164 MET A CA 1
ATOM 1258 C C . MET A 1 164 ? 2.437 -2.111 21.527 1.00 65.50 164 MET A C 1
ATOM 1260 O O . MET A 1 164 ? 2.624 -2.015 20.314 1.00 65.50 164 MET A O 1
ATOM 1264 N N . HIS A 1 165 ? 1.795 -1.142 22.187 1.00 68.69 165 HIS A N 1
ATOM 1265 C CA . HIS A 1 165 ? 1.338 0.065 21.509 1.00 68.69 165 HIS A CA 1
ATOM 1266 C C . HIS A 1 165 ? 2.541 0.898 21.047 1.00 68.69 165 HIS A C 1
ATOM 1268 O O . HIS A 1 165 ? 3.207 1.526 21.865 1.00 68.69 165 HIS A O 1
ATOM 1274 N N . MET A 1 166 ? 2.754 0.941 19.728 1.00 63.38 166 MET A N 1
ATOM 1275 C CA . MET A 1 166 ? 3.867 1.621 19.045 1.00 63.38 166 MET A CA 1
ATOM 1276 C C . MET A 1 166 ? 5.245 0.941 19.124 1.00 63.38 166 MET A C 1
ATOM 1278 O O . MET A 1 166 ? 6.236 1.576 18.775 1.00 63.38 166 MET A O 1
ATOM 1282 N N . GLU A 1 167 ? 5.329 -0.343 19.485 1.00 59.88 167 GLU A N 1
ATOM 1283 C CA . GLU A 1 167 ? 6.608 -1.088 19.466 1.00 59.88 167 GLU A CA 1
ATOM 1284 C C . GLU A 1 167 ? 6.961 -1.693 18.089 1.00 59.88 167 GLU A C 1
ATOM 1286 O O . GLU A 1 167 ? 7.984 -2.354 17.944 1.00 59.88 167 GLU A O 1
ATOM 1291 N N . GLY A 1 168 ? 6.173 -1.397 17.048 1.00 54.28 168 GLY A N 1
ATOM 1292 C CA . GLY A 1 168 ? 6.304 -2.044 15.739 1.00 54.28 168 GLY A CA 1
ATOM 1293 C C . GLY A 1 168 ? 5.724 -3.458 15.766 1.00 54.28 168 GLY A C 1
ATOM 1294 O O . GLY A 1 168 ? 5.516 -4.042 16.828 1.00 54.28 168 GLY A O 1
ATOM 1295 N N . GLU A 1 169 ? 5.375 -3.998 14.601 1.00 52.22 169 GLU A N 1
ATOM 1296 C CA . GLU A 1 169 ? 5.143 -5.440 14.510 1.00 52.22 169 GLU A CA 1
ATOM 1297 C C . GLU A 1 169 ? 6.497 -6.085 14.803 1.00 52.22 169 GLU A C 1
ATOM 1299 O O . GLU A 1 169 ? 7.467 -5.813 14.098 1.00 52.22 169 GLU A O 1
ATOM 1304 N N . GLY A 1 170 ? 6.596 -6.831 15.906 1.00 42.09 170 GLY A N 1
ATOM 1305 C CA . GLY A 1 170 ? 7.731 -7.717 16.109 1.00 42.09 170 GLY A CA 1
ATOM 1306 C C . GLY A 1 170 ? 7.759 -8.627 14.898 1.00 42.09 170 GLY A C 1
ATOM 1307 O O . GLY A 1 170 ? 6.807 -9.378 14.688 1.00 42.09 170 GLY A O 1
ATOM 1308 N N . ASP A 1 171 ? 8.781 -8.452 14.072 1.00 36.06 171 ASP A N 1
ATOM 1309 C CA . ASP A 1 171 ? 9.032 -9.259 12.898 1.00 36.06 171 ASP A CA 1
ATOM 1310 C C . ASP A 1 171 ? 9.190 -10.695 13.406 1.00 36.06 171 ASP A C 1
ATOM 1312 O O . ASP A 1 171 ? 10.231 -11.091 13.918 1.00 36.06 171 ASP A O 1
ATOM 1316 N N . THR A 1 172 ? 8.107 -11.468 13.369 1.00 35.12 172 THR A N 1
ATOM 1317 C CA . THR A 1 172 ? 8.191 -12.925 13.362 1.00 35.12 172 THR A CA 1
ATOM 1318 C C . THR A 1 172 ? 8.545 -13.323 11.934 1.00 35.12 172 THR A C 1
ATOM 1320 O O . THR A 1 172 ? 7.782 -14.016 11.264 1.00 35.12 172 THR A O 1
ATOM 1323 N N . SER A 1 173 ? 9.644 -12.773 11.420 1.00 31.70 173 SER A N 1
ATOM 1324 C CA . SER A 1 173 ? 10.384 -13.384 10.339 1.00 31.70 173 SER A CA 1
ATOM 1325 C C . SER A 1 173 ? 11.177 -14.503 11.006 1.00 31.70 173 SER A C 1
ATOM 1327 O O . SER A 1 173 ? 12.019 -14.276 11.872 1.00 31.70 173 SER A O 1
ATOM 1329 N N . ASP A 1 174 ? 10.823 -15.741 10.671 1.00 34.09 174 ASP A N 1
ATOM 1330 C CA . ASP A 1 174 ? 11.560 -16.955 11.026 1.00 34.09 174 ASP A CA 1
ATOM 1331 C C . ASP A 1 174 ? 12.926 -16.997 10.295 1.00 34.09 174 ASP A C 1
ATOM 1333 O O . ASP A 1 174 ? 13.275 -17.997 9.674 1.00 34.09 174 ASP A O 1
ATOM 1337 N N . ASP A 1 175 ? 13.702 -15.912 10.346 1.00 34.62 175 ASP A N 1
ATOM 1338 C CA . ASP A 1 175 ? 14.985 -15.744 9.658 1.00 34.62 175 ASP A CA 1
ATOM 1339 C C . ASP A 1 175 ? 16.101 -15.401 10.658 1.00 34.62 175 ASP A C 1
ATOM 1341 O O . ASP A 1 175 ? 16.820 -14.426 10.494 1.00 34.62 175 ASP A O 1
ATOM 1345 N N . ASP A 1 176 ? 16.256 -16.219 11.700 1.00 33.09 176 ASP A N 1
ATOM 1346 C CA . ASP A 1 176 ? 17.519 -16.350 12.440 1.00 33.09 176 ASP A CA 1
ATOM 1347 C C . ASP A 1 176 ? 17.601 -17.760 13.049 1.00 33.09 176 ASP A C 1
ATOM 1349 O O . ASP A 1 176 ? 17.443 -17.984 14.250 1.00 33.09 176 ASP A O 1
ATOM 1353 N N . ALA A 1 177 ? 17.835 -18.753 12.188 1.00 33.31 177 ALA A N 1
ATOM 1354 C CA . ALA A 1 177 ? 18.307 -20.068 12.608 1.00 33.31 177 ALA A CA 1
ATOM 1355 C C . ALA A 1 177 ? 19.844 -20.076 12.642 1.00 33.31 177 ALA A C 1
ATOM 1357 O O . ALA A 1 177 ? 20.488 -20.778 11.861 1.00 33.31 177 ALA A O 1
ATOM 1358 N N . ASP A 1 178 ? 20.427 -19.308 13.566 1.00 31.69 178 ASP A N 1
ATOM 1359 C CA . ASP A 1 178 ? 21.725 -19.677 14.122 1.00 31.69 178 ASP A CA 1
ATOM 1360 C C . ASP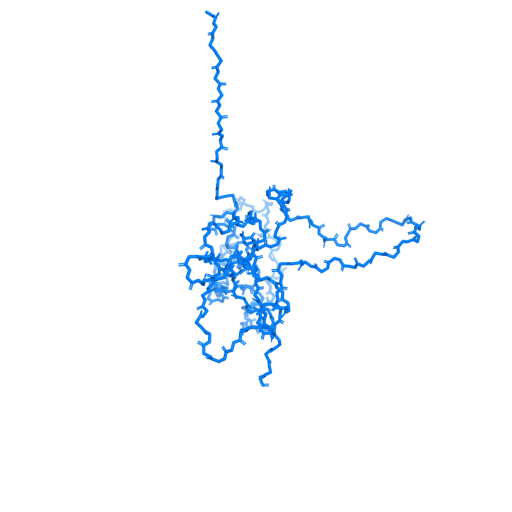 A 1 178 ? 21.492 -20.786 15.154 1.00 31.69 178 ASP A C 1
ATOM 1362 O O . ASP A 1 178 ? 20.708 -20.676 16.099 1.00 31.69 178 ASP A O 1
ATOM 1366 N N . VAL A 1 179 ? 22.140 -21.913 14.884 1.00 42.41 179 VAL A N 1
ATOM 1367 C CA . VAL A 1 179 ? 22.075 -23.158 15.639 1.00 42.41 179 VAL A CA 1
ATOM 1368 C C . VAL A 1 179 ? 22.611 -22.929 17.048 1.00 42.41 179 VAL A C 1
ATOM 1370 O O . VAL A 1 179 ? 23.813 -22.766 17.215 1.00 42.41 179 VAL A O 1
ATOM 1373 N N . ASP A 1 180 ? 21.745 -23.024 18.054 1.00 31.16 180 ASP A N 1
ATOM 1374 C CA . ASP A 1 180 ? 22.133 -23.549 19.361 1.00 31.16 180 ASP A CA 1
ATOM 1375 C C . ASP A 1 180 ? 20.964 -24.319 19.989 1.00 31.16 180 ASP A C 1
ATOM 1377 O O . ASP A 1 180 ? 19.877 -23.800 20.252 1.00 31.16 180 ASP A O 1
ATOM 1381 N N . GLU A 1 181 ? 21.199 -25.616 20.186 1.00 39.16 181 GLU A N 1
ATOM 1382 C CA . GLU A 1 181 ? 20.282 -26.554 20.817 1.00 39.16 181 GLU A CA 1
ATOM 1383 C C . GLU A 1 181 ? 19.996 -26.144 22.269 1.00 39.16 181 GLU A C 1
ATOM 1385 O O . GLU A 1 181 ? 20.844 -26.264 23.155 1.00 39.16 181 GLU A O 1
ATOM 1390 N N . ALA A 1 182 ? 18.756 -25.746 22.543 1.00 30.48 182 ALA A N 1
ATOM 1391 C CA . ALA A 1 182 ? 18.181 -25.815 23.878 1.00 30.48 182 ALA A CA 1
ATOM 1392 C C . ALA A 1 182 ? 16.713 -26.239 23.771 1.00 30.48 182 ALA A C 1
ATOM 1394 O O . ALA A 1 182 ? 15.855 -25.491 23.306 1.00 30.48 182 ALA A O 1
ATOM 1395 N N . GLU A 1 183 ? 16.428 -27.471 24.196 1.00 33.94 183 GLU A N 1
ATOM 1396 C CA . GLU A 1 183 ? 15.076 -28.013 24.279 1.00 33.94 183 GLU A CA 1
ATOM 1397 C C . GLU A 1 183 ? 14.176 -27.124 25.153 1.00 33.94 183 GLU A C 1
ATOM 1399 O O . GLU A 1 183 ? 14.307 -27.063 26.377 1.00 33.94 183 GLU A O 1
ATOM 1404 N N . GLY A 1 184 ? 13.203 -26.477 24.517 1.00 27.09 184 GLY A N 1
ATOM 1405 C CA . GLY A 1 184 ? 12.109 -25.775 25.169 1.00 27.09 184 GLY A CA 1
ATOM 1406 C C . GLY A 1 184 ? 10.891 -25.796 24.257 1.00 27.09 184 GLY A C 1
ATOM 1407 O O . GLY A 1 184 ? 10.894 -25.184 23.196 1.00 27.09 184 GLY A O 1
ATOM 1408 N N . LYS A 1 185 ? 9.843 -26.527 24.650 1.00 31.30 185 LYS A N 1
ATOM 1409 C CA . LYS A 1 185 ? 8.551 -26.538 23.949 1.00 31.30 185 LYS A CA 1
ATOM 1410 C C . LYS A 1 185 ? 7.952 -25.125 23.954 1.00 31.30 185 LYS A C 1
ATOM 1412 O O . LYS A 1 185 ? 7.397 -24.710 24.968 1.00 31.30 185 LYS A O 1
ATOM 1417 N N . GLY A 1 186 ? 8.065 -24.409 22.840 1.00 24.50 186 GLY A N 1
ATOM 1418 C CA . GLY A 1 186 ? 7.350 -23.162 22.584 1.00 24.50 186 GLY A CA 1
ATOM 1419 C C . GLY A 1 186 ? 6.077 -23.446 21.794 1.00 24.50 186 GLY A C 1
ATOM 1420 O O . GLY A 1 186 ? 6.144 -23.813 20.625 1.00 24.50 186 GLY A O 1
ATOM 1421 N N . GLU A 1 187 ? 4.917 -23.310 22.434 1.00 25.52 187 GLU A N 1
ATOM 1422 C CA . GLU A 1 187 ? 3.643 -23.167 21.727 1.00 25.52 187 GLU A CA 1
ATOM 1423 C C . GLU A 1 187 ? 3.700 -21.882 20.893 1.00 25.52 187 GLU A C 1
ATOM 1425 O O . GLU A 1 187 ? 3.932 -20.798 21.434 1.00 25.52 187 GLU A O 1
ATOM 1430 N N . ALA A 1 188 ? 3.504 -22.006 19.579 1.00 28.66 188 ALA A N 1
ATOM 1431 C CA . ALA A 1 188 ? 3.364 -20.870 18.679 1.00 28.66 188 ALA A CA 1
ATOM 1432 C C . ALA A 1 188 ? 2.220 -19.974 19.180 1.00 28.66 188 ALA A C 1
ATOM 1434 O O . ALA A 1 188 ? 1.077 -20.414 19.317 1.00 28.66 188 ALA A O 1
ATOM 1435 N N . GLY A 1 189 ? 2.554 -18.728 19.514 1.00 28.19 189 GLY A N 1
ATOM 1436 C CA . GLY A 1 189 ? 1.625 -17.756 20.071 1.00 28.19 189 GLY A CA 1
ATOM 1437 C C . GLY A 1 189 ? 0.539 -17.392 19.067 1.00 28.19 189 GLY A C 1
ATOM 1438 O O . GLY A 1 189 ? 0.734 -16.542 18.205 1.00 28.19 189 GLY A O 1
ATOM 1439 N N . GLU A 1 190 ? -0.628 -18.010 19.206 1.00 36.62 190 GLU A N 1
ATOM 1440 C CA . GLU A 1 190 ? -1.848 -17.599 18.525 1.00 36.62 190 GLU A CA 1
ATOM 1441 C C . GLU A 1 190 ? -2.144 -16.133 18.891 1.00 36.62 190 GLU A C 1
ATOM 1443 O O . GLU A 1 190 ? -2.346 -15.788 20.063 1.00 36.62 190 GLU A O 1
ATOM 1448 N N . SER A 1 191 ? -2.102 -15.234 17.902 1.00 40.72 191 SER A N 1
ATOM 1449 C CA . SER A 1 191 ? -2.403 -13.820 18.135 1.00 40.72 191 SER A CA 1
ATOM 1450 C C . SER A 1 191 ? -3.825 -13.690 18.696 1.00 40.72 191 SER A C 1
ATOM 1452 O O . SER A 1 191 ? -4.815 -13.955 18.017 1.00 40.72 191 SER A O 1
ATOM 1454 N N . LYS A 1 192 ? -3.943 -13.268 19.959 1.00 56.69 192 LYS A N 1
ATOM 1455 C CA . LYS A 1 192 ? -5.212 -13.177 20.712 1.00 56.69 192 LYS A CA 1
ATOM 1456 C C . LYS A 1 192 ? -6.231 -12.163 20.153 1.00 56.69 192 LYS A C 1
ATOM 1458 O O . LYS A 1 192 ? -7.246 -11.912 20.787 1.00 56.69 192 LYS A O 1
ATOM 1463 N N . GLY A 1 193 ? -5.957 -11.548 19.001 1.00 61.62 193 GLY A N 1
ATOM 1464 C CA . GLY A 1 193 ? -6.768 -10.496 18.379 1.00 61.62 193 GLY A CA 1
ATOM 1465 C C . GLY A 1 193 ? -7.500 -10.910 17.099 1.00 61.62 193 GLY A C 1
ATOM 1466 O O . GLY A 1 193 ? -7.982 -10.026 16.387 1.00 61.62 193 GLY A O 1
ATOM 1467 N N . LYS A 1 194 ? -7.549 -12.209 16.770 1.00 72.75 194 LYS A N 1
ATOM 1468 C CA . LYS A 1 194 ? -8.129 -12.745 15.529 1.00 72.75 194 LYS A CA 1
ATOM 1469 C C . LYS A 1 194 ? -9.212 -13.784 15.830 1.00 72.75 194 LYS A C 1
ATOM 1471 O O . LYS A 1 194 ? -8.997 -14.698 16.616 1.00 72.75 194 LYS A O 1
ATOM 1476 N N . ILE A 1 195 ? -10.354 -13.674 15.152 1.00 75.00 195 ILE A N 1
ATOM 1477 C CA . ILE A 1 195 ? -11.399 -14.706 15.114 1.00 75.00 195 ILE A CA 1
ATOM 1478 C C . ILE A 1 195 ? -11.631 -15.071 13.647 1.00 75.00 195 ILE A C 1
ATOM 1480 O O . ILE A 1 195 ? -11.978 -14.196 12.859 1.00 75.00 195 ILE A O 1
ATOM 1484 N N . ALA A 1 196 ? -11.425 -16.331 13.269 1.00 69.25 196 ALA A N 1
ATOM 1485 C CA . ALA A 1 196 ? -11.582 -16.798 11.891 1.00 69.25 196 ALA A CA 1
ATOM 1486 C C . ALA A 1 196 ? -12.835 -17.669 11.730 1.00 69.25 196 ALA A C 1
ATOM 1488 O O . ALA A 1 196 ? -13.132 -18.508 12.580 1.00 69.25 196 ALA A O 1
ATOM 1489 N N . PHE A 1 197 ? -13.543 -17.475 10.621 1.00 72.62 197 PHE A N 1
ATOM 1490 C CA . PHE A 1 197 ? -14.687 -18.271 10.196 1.00 72.62 197 PHE A CA 1
ATOM 1491 C C . PHE A 1 197 ? -14.396 -18.824 8.801 1.00 72.62 197 PHE A C 1
ATOM 1493 O O . PHE A 1 197 ? -14.074 -18.057 7.891 1.00 72.62 197 PHE A O 1
ATOM 1500 N N . SER A 1 198 ? -14.515 -20.141 8.637 1.00 70.38 198 SER A N 1
ATOM 1501 C CA . SER A 1 198 ? -14.424 -20.771 7.320 1.00 70.38 198 SER A CA 1
ATOM 1502 C C . SER A 1 198 ? -15.683 -20.458 6.517 1.00 70.38 198 SER A C 1
ATOM 1504 O O . SER A 1 198 ? -16.793 -20.517 7.056 1.00 70.38 198 SER A O 1
ATOM 1506 N N . LEU A 1 199 ? -15.511 -20.059 5.256 1.00 63.41 199 LEU A N 1
ATOM 1507 C CA . LEU A 1 199 ? -16.623 -19.859 4.339 1.00 63.41 199 LEU A CA 1
ATOM 1508 C C . LEU A 1 199 ? -16.925 -21.197 3.659 1.00 63.41 199 LEU A C 1
ATOM 1510 O O . LEU A 1 199 ? -16.255 -21.573 2.705 1.00 63.41 199 LEU A O 1
ATOM 1514 N N . ASP A 1 200 ? -17.942 -21.907 4.147 1.00 53.50 200 ASP A N 1
ATOM 1515 C CA . ASP A 1 200 ? -18.526 -23.022 3.401 1.00 53.50 200 ASP A CA 1
ATOM 1516 C C . ASP A 1 200 ? -19.269 -22.438 2.183 1.00 53.50 200 ASP A C 1
ATOM 1518 O O . ASP A 1 200 ? -20.358 -21.869 2.328 1.00 53.50 200 ASP A O 1
ATOM 1522 N N . VAL A 1 201 ? -18.659 -22.531 0.996 1.00 42.53 201 VAL A N 1
ATOM 1523 C CA . VAL A 1 201 ? -19.279 -22.203 -0.303 1.00 42.53 201 VAL A CA 1
ATOM 1524 C C . VAL A 1 201 ? -19.518 -23.477 -1.099 1.00 42.53 201 VAL A C 1
ATOM 1526 O O . VAL A 1 201 ? -18.569 -24.279 -1.235 1.00 42.53 201 VAL A O 1
#